Protein 8QWT (pdb70)

Solvent-accessible surface area: 13272 Å² total; per-residue (Å²): 83,103,5,140,60,50,85,103,8,100,58,186,46,0,21,59,0,12,62,10,12,94,31,0,26,111,84,1,3,56,48,25,89,26,19,33,11,1,16,13,0,9,86,0,0,47,11,1,0,0,2,29,9,116,123,58,140,66,16,32,1,0,9,0,3,0,5,105,54,27,86,60,4,44,107,28,149,16,6,30,15,0,74,91,14,0,66,82,3,51,78,8,36,125,108,18,82,22,38,12,0,5,0,0,0,0,0,0,0,0,0,0,4,20,0,45,7,8,10,109,2,83,1,22,32,30,3,91,78,9,164,48,44,6,60,70,148,6,15,27,41,38,79,37,78,7,86,43,7,27,63,26,9,58,26,0,21,2,86,28,54,43,0,0,2,14,29,0,21,36,0,2,15,28,8,44,68,33,4,110,80,39,79,3,6,0,15,1,43,41,29,31,30,0,2,1,9,0,0,0,0,4,2,0,11,16,182,51,64,27,32,94,33,79,47,112,4,11,34,76,0,11,4,54,20,1,1,6,16,41,14,2,62,35,0,1,50,33,112,116,0,3,73,58,2,8,46,8,3,46,62,34,120,71,0,23,56,31,0,29,68,2,4,26,78,2,5,23,13,44,28,88,66,147,95,16,38,84,0,31,58,7,1,35,136,14,52,125,62,87,43,96,8,93,5,11,18,69,24,40,88,97,45,16,80,76,38,10,110,69,127,15,39,172,20,122,74,51,108,37,121,59,48,104,16,71,91,13,101,70,82

Secondary structure (DSSP, 8-state):
-B-TTS-B-S-GGGGGHHHHHHHIIIIISTTT-SSHHHHHHHHHHHHHHTS--SSS-S--SSSSHHHHTHHHHTTSGGGTTHHHHHHHHHHHHTTT---HHHHHHHHHHHHHHTSTT------EE--PPPSSPPPTT-SPPTT--HHHHHHHHHHHT--HHHHHHHHGGGGG-EESSSSTTSTTEESSS-TTS-SSHHHHHHHBPP-B-SSSS--TTEE-BSSTT--EEHHHHHHHHSTTTHHHHHHHTT-HHHHHHHHHHHHHHHTTTTS-GGGSEE-GGGSPPPPP--S--BPPTT--GGGB---SSSPPPP-B---SSPPPPPPPP--

InterPro domains:
  IPR001621 Fungal ligninase [PR00462] (13-31)
  IPR001621 Fungal ligninase [PR00462] (33-53)
  IPR001621 Fungal ligninase [PR00462] (55-74)
  IPR001621 Fungal ligninase [PR00462] (75-97)
  IPR001621 Fungal ligninase [PR00462] (98-115)
  IPR001621 Fungal ligninase [PR00462] (116-129)
  IPR001621 Fungal ligninase [PR00462] (130-157)
  IPR001621 Fungal ligninase [PR00462] (158-180)
  IPR001621 Fungal ligninase [PR00462] (181-203)
  IPR001621 Fungal ligninase [PR00462] (204-224)
  IPR001621 Fungal ligninase [PR00462] (225-250)
  IPR001621 Fungal ligninase [PR00462] (259-284)
  IPR001621 Fungal ligninase [PR00462] (305-324)
  IPR001621 Fungal ligninase [cd00692] (1-323)
  IPR002016 Haem peroxidase [PF00141] (26-251)
  IPR002016 Haem peroxidase [PR00458] (38-52)
  IPR002016 Haem peroxidase [PR00458] (98-115)
  IPR002016 Haem peroxidase [PR00458] (117-129)
  IPR002016 Haem peroxidase [PR00458] (162-177)
  IPR002016 Haem peroxidase [PR00458] (187-202)

B-factor: mean 18.42, std 7.95, range [8.57, 56.19]

Organism: NCBI:txid68777

Radius of gyration: 19.22 Å; Cα contacts (8 Å, |Δi|>4): 706; chains: 1; bounding box: 46×47×54 Å

Sequence (331 aa):
VTCPDGHVTANRACCALFPVVQNLQENLFDGGECGEEAHSALRLSSFHDAIGFSLNSNKGGGADGSILLFNATELTFHANGGIDDITSRQFPVFETTGLTPGDFVHLAGAVGTANCPGAPRLQFMFGRPPPIAPAPDLTVPEPTDDVDAILARFADAGFDASEVVALLSSHTIAAADVVDVTIPGTPFDSTVGTFDTQVFLEVLLAGRSFPGNGSQPGEVLSPLAGEMRLQSDFVVSRDSSRTACLWQAMVNNQQLMVSSFAAAMAKLQVLGQNVNTMVDCSDVIPEPAPFAGPIKFPASFSMADVEQACASTFPQIQTVAGPAPTVAPVPGS

Structure (mmCIF, N/CA/C/O backbone):
data_8QWT
#
_entry.id   8QWT
#
_cell.length_a   47.790
_cell.length_b   56.640
_cell.length_c   109.510
_cell.angle_alpha   90.000
_cell.angle_beta   90.000
_cell.angle_gamma   90.000
#
_symmetry.space_group_name_H-M   'P 21 21 21'
#
loop_
_entity.id
_entity.type
_entity.pdbx_description
1 polymer Peroxidase
2 non-polymer 'PROTOPORPHYRIN IX CONTAINING FE'
3 non-polymer 'MANGANESE (II) ION'
4 non-polymer 'CALCIUM ION'
5 non-polymer 'MAGNESIUM ION'
6 non-polymer 'TETRAETHYLENE GLYCOL'
7 non-polymer GLYCEROL
8 water water
#
loop_
_atom_site.group_PDB
_atom_site.id
_atom_site.type_symbol
_atom_site.label_atom_id
_atom_site.label_alt_id
_atom_site.label_comp_id
_atom_site.label_asym_id
_atom_site.label_entity_id
_atom_site.label_seq_id
_atom_site.pdbx_PDB_ins_code
_atom_site.Cartn_x
_atom_site.Cartn_y
_atom_site.Cartn_z
_atom_site.occupancy
_atom_site.B_iso_or_equiv
_atom_site.auth_seq_id
_atom_site.auth_comp_id
_atom_site.auth_asym_id
_atom_site.auth_atom_id
_atom_site.pdbx_PDB_model_num
ATOM 1 N N . VAL A 1 1 ? 36.374 2.990 -40.804 1.000 32.549 1 VAL A N 1
ATOM 2 C CA . VAL A 1 1 ? 36.603 4.463 -40.714 1.000 33.166 1 VAL A CA 1
ATOM 3 C C . VAL A 1 1 ? 37.415 4.778 -39.467 1.000 33.490 1 VAL A C 1
ATOM 4 O O . VAL A 1 1 ? 37.057 4.353 -38.377 1.000 29.960 1 VAL A O 1
ATOM 8 N N . THR A 1 2 ? 38.490 5.554 -39.625 1.000 30.573 2 THR A N 1
ATOM 9 C CA . THR A 1 2 ? 39.192 6.143 -38.500 1.000 33.542 2 THR A CA 1
ATOM 10 C C . THR A 1 2 ? 38.733 7.596 -38.422 1.000 33.471 2 THR A C 1
ATOM 11 O O . THR A 1 2 ? 38.849 8.339 -39.399 1.000 35.836 2 THR A O 1
ATOM 15 N N . CYS A 1 3 ? 38.112 7.931 -37.295 1.000 31.671 3 CYS A N 1
ATOM 16 C CA . CYS A 1 3 ? 37.651 9.285 -37.035 1.000 30.274 3 CYS A CA 1
ATOM 17 C C . CYS A 1 3 ? 38.884 10.161 -36.901 1.000 36.844 3 CYS A C 1
ATOM 18 O O . CYS A 1 3 ? 39.954 9.677 -36.535 1.000 35.355 3 CYS A O 1
ATOM 21 N N . PRO A 1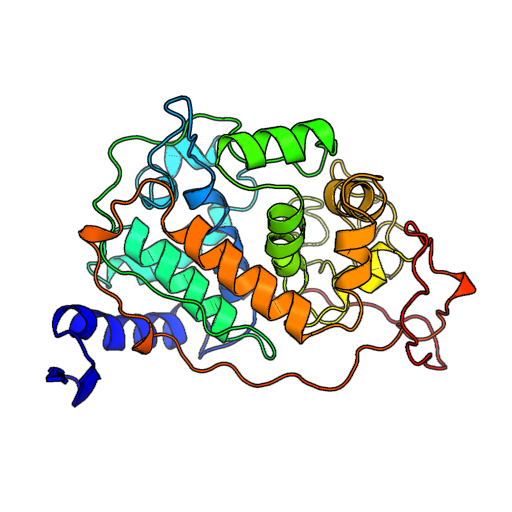 4 ? 38.791 11.480 -37.177 1.000 35.665 4 PRO A N 1
ATOM 22 C CA . PRO A 1 4 ? 39.966 12.334 -37.030 1.000 38.195 4 PRO A CA 1
ATOM 23 C C . PRO A 1 4 ? 40.456 12.298 -35.572 1.000 39.560 4 PRO A C 1
ATOM 24 O O . PRO A 1 4 ? 41.636 12.458 -35.283 1.000 50.404 4 PRO A O 1
ATOM 28 N N . ASP A 1 5 ? 39.517 12.013 -34.675 1.000 41.176 5 ASP A N 1
ATOM 29 C CA . ASP A 1 5 ? 39.669 11.702 -33.260 1.000 40.498 5 ASP A CA 1
ATOM 30 C C . ASP A 1 5 ? 40.538 10.469 -32.982 1.000 46.740 5 ASP A C 1
ATOM 31 O O . ASP A 1 5 ? 40.949 10.265 -31.842 1.000 51.105 5 ASP A O 1
ATOM 36 N N . GLY A 1 6 ? 40.750 9.596 -33.978 1.000 44.641 6 GLY A N 1
ATOM 37 C CA . GLY A 1 6 ? 41.510 8.366 -33.772 1.000 44.603 6 GLY A CA 1
ATOM 38 C C . GLY A 1 6 ? 40.619 7.132 -33.626 1.000 42.397 6 GLY A C 1
ATOM 39 O O . GLY A 1 6 ? 40.973 6.061 -34.128 1.000 39.924 6 GLY A O 1
ATOM 40 N N . HIS A 1 7 ? 39.470 7.284 -32.942 1.000 38.830 7 HIS A N 1
ATOM 41 C CA . HIS A 1 7 ? 38.485 6.220 -32.807 1.000 37.341 7 HIS A CA 1
ATOM 42 C C . HIS A 1 7 ? 38.151 5.595 -34.158 1.000 31.846 7 HIS A C 1
ATOM 43 O O . HIS A 1 7 ? 38.117 6.249 -35.188 1.000 33.488 7 HIS A O 1
ATOM 50 N N . VAL A 1 8 ? 37.908 4.290 -34.133 1.000 30.530 8 VAL A N 1
ATOM 51 C CA . VAL A 1 8 ? 37.460 3.570 -35.305 1.000 28.031 8 VAL A CA 1
ATOM 52 C C . VAL A 1 8 ? 35.972 3.273 -35.168 1.000 27.812 8 VAL A C 1
ATOM 53 O O . VAL A 1 8 ? 35.495 2.988 -34.076 1.000 27.384 8 VAL A O 1
ATOM 57 N N . THR A 1 9 ? 35.238 3.329 -36.272 1.000 23.606 9 THR A N 1
ATOM 58 C CA . THR A 1 9 ? 33.806 3.100 -36.220 1.000 25.580 9 THR A CA 1
ATOM 59 C C . THR A 1 9 ? 33.353 2.580 -37.574 1.000 27.823 9 THR A C 1
ATOM 60 O O . THR A 1 9 ? 34.085 2.696 -38.554 1.000 28.336 9 THR A O 1
ATOM 64 N N . ALA A 1 10 ? 32.133 2.041 -37.588 1.000 27.409 10 ALA A N 1
ATOM 65 C CA . ALA A 1 10 ? 31.525 1.447 -38.757 1.000 31.271 10 ALA A CA 1
ATOM 66 C C . ALA A 1 10 ? 31.019 2.541 -39.684 1.000 28.955 10 ALA A C 1
ATOM 67 O O . ALA A 1 10 ? 31.150 2.394 -40.885 1.000 32.990 10 ALA A O 1
ATOM 69 N N . ASN A 1 11 ? 30.484 3.636 -39.110 1.000 23.273 11 ASN A N 1
ATOM 70 C CA . ASN A 1 11 ? 29.853 4.699 -39.876 1.000 24.269 11 ASN A CA 1
ATOM 71 C C . ASN A 1 11 ? 30.456 6.054 -39.494 1.000 20.987 11 ASN A C 1
ATOM 72 O O . ASN A 1 11 ? 30.562 6.368 -38.314 1.000 20.603 11 ASN A O 1
ATOM 77 N N . ARG A 1 12 ? 30.930 6.808 -40.506 1.000 21.958 12 ARG A N 1
ATOM 78 C CA . ARG A 1 12 ? 31.542 8.130 -40.332 1.000 22.370 12 ARG A CA 1
ATOM 79 C C . ARG A 1 12 ? 30.629 9.059 -39.536 1.000 20.952 12 ARG A C 1
ATOM 80 O O . ARG A 1 12 ? 31.109 9.949 -38.843 1.000 18.412 12 ARG A O 1
ATOM 88 N N . ALA A 1 13 ? 29.321 8.857 -39.630 1.000 18.926 13 ALA A N 1
ATOM 89 C CA . ALA A 1 13 ? 28.385 9.746 -38.970 1.000 20.039 13 ALA A CA 1
ATOM 90 C C . ALA A 1 13 ? 28.510 9.644 -37.454 1.000 20.138 13 ALA A C 1
ATOM 91 O O . ALA A 1 13 ? 28.092 10.543 -36.734 1.000 19.438 13 ALA A O 1
ATOM 93 N N . CYS A 1 14 ? 29.131 8.574 -36.956 1.000 17.060 14 CYS A N 1
ATOM 94 C CA . CYS A 1 14 ? 29.274 8.400 -35.521 1.000 16.821 14 CYS A CA 1
ATOM 95 C C . CYS A 1 14 ? 30.477 9.179 -34.979 1.000 16.549 14 CYS A C 1
ATOM 96 O O . CYS A 1 14 ? 30.649 9.301 -33.768 1.000 17.032 14 CYS A O 1
ATOM 99 N N . CYS A 1 15 ? 31.339 9.710 -35.856 1.000 16.980 15 CYS A N 1
ATOM 100 C CA . CYS A 1 15 ? 32.578 10.345 -35.425 1.000 16.622 15 CYS A CA 1
ATOM 101 C C . CYS A 1 15 ? 32.340 11.506 -34.453 1.000 15.402 15 CYS A C 1
ATOM 102 O O . CYS A 1 15 ? 33.140 11.718 -33.565 1.000 17.941 15 CYS A O 1
ATOM 105 N N . ALA A 1 16 ? 31.287 12.285 -34.638 1.000 14.761 16 ALA A N 1
ATOM 106 C CA . ALA A 1 16 ? 30.992 13.418 -33.770 1.000 15.221 16 ALA A CA 1
ATOM 107 C C . ALA A 1 16 ? 30.756 12.968 -32.340 1.000 14.370 16 ALA A C 1
ATOM 108 O O . ALA A 1 16 ? 30.935 13.751 -31.426 1.000 15.963 16 ALA A O 1
ATOM 110 N N . LEU A 1 17 ? 30.366 11.713 -32.156 1.000 13.579 17 LEU A N 1
ATOM 111 C CA . LEU A 1 17 ? 29.842 11.318 -30.859 1.000 13.699 17 LEU A CA 1
ATOM 112 C C . LEU A 1 17 ? 30.958 10.937 -29.902 1.000 13.889 17 LEU A C 1
ATOM 113 O O . LEU A 1 17 ? 30.728 11.010 -28.699 1.000 14.386 17 LEU A O 1
ATOM 118 N N . PHE A 1 18 ? 32.119 10.488 -30.388 1.000 14.569 18 PHE A N 1
ATOM 119 C CA . PHE A 1 18 ? 33.182 10.097 -29.467 1.000 15.586 18 PHE A CA 1
ATOM 120 C C . PHE A 1 18 ? 33.580 11.266 -28.555 1.000 16.788 18 PHE A C 1
ATOM 121 O O . PHE A 1 18 ? 33.570 11.119 -27.321 1.000 15.809 18 PHE A O 1
ATOM 129 N N . PRO A 1 19 ? 33.847 12.489 -29.068 1.000 15.993 19 PRO A N 1
ATOM 130 C CA . PRO A 1 19 ? 34.096 13.633 -28.191 1.000 15.231 19 PRO A CA 1
ATOM 131 C C . PRO A 1 19 ? 32.923 14.000 -27.293 1.000 14.600 19 PRO A C 1
ATOM 132 O O . PRO A 1 19 ? 33.146 14.444 -26.166 1.000 15.930 19 PRO A O 1
ATOM 136 N N . VAL A 1 20 ? 31.692 13.848 -27.786 1.000 13.863 20 VAL A N 1
ATOM 137 C CA . VAL A 1 20 ? 30.530 14.163 -26.964 1.000 13.245 20 VAL A CA 1
ATOM 138 C C . VAL A 1 20 ? 30.497 13.207 -25.792 1.000 13.035 20 VAL A C 1
ATOM 139 O O . VAL A 1 20 ? 30.178 13.608 -24.681 1.000 13.960 20 VAL A O 1
ATOM 143 N N . VAL A 1 21 ? 30.718 11.910 -26.046 1.000 13.165 21 VAL A N 1
ATOM 144 C CA . VAL A 1 21 ? 30.669 10.961 -24.940 1.000 13.467 21 VAL A CA 1
ATOM 145 C C . VAL A 1 21 ? 31.739 11.311 -23.904 1.000 13.476 21 VAL A C 1
ATOM 146 O O . VAL A 1 21 ? 31.491 11.231 -22.704 1.000 12.506 21 VAL A O 1
ATOM 150 N N . GLN A 1 22 ? 32.924 11.723 -24.342 1.000 14.599 22 GLN A N 1
ATOM 151 C CA . GLN A 1 22 ? 33.956 12.158 -23.398 1.000 16.680 22 GLN A CA 1
ATOM 152 C C . GLN A 1 22 ? 33.515 13.368 -22.568 1.000 15.040 22 GLN A C 1
ATOM 153 O O . GLN A 1 22 ? 33.776 13.422 -21.345 1.000 15.843 22 GLN A O 1
ATOM 159 N N . ASN A 1 23 ? 32.883 14.325 -23.237 1.000 12.842 23 ASN A N 1
ATOM 160 C CA . ASN A 1 23 ? 32.294 15.499 -22.601 1.000 14.039 23 ASN A CA 1
ATOM 161 C C . ASN A 1 23 ? 31.286 15.054 -21.540 1.000 14.517 23 ASN A C 1
ATOM 162 O O . ASN A 1 23 ? 31.345 15.444 -20.376 1.000 15.421 23 ASN A O 1
ATOM 167 N N . LEU A 1 24 ? 30.343 14.191 -21.926 1.000 13.370 24 LEU A N 1
ATOM 168 C CA . LEU A 1 24 ? 29.390 13.670 -20.954 1.000 13.317 24 LEU A CA 1
ATOM 169 C C . LEU A 1 24 ? 30.096 13.060 -19.741 1.000 14.018 24 LEU A C 1
ATOM 170 O O . LEU A 1 24 ? 29.694 13.250 -18.588 1.000 13.315 24 LEU A O 1
ATOM 175 N N . GLN A 1 25 ? 31.058 12.167 -20.000 1.000 13.393 25 GLN A N 1
ATOM 176 C CA . GLN A 1 25 ? 31.672 11.423 -18.909 1.000 15.599 25 GLN A CA 1
ATOM 177 C C . GLN A 1 25 ? 32.377 12.350 -17.934 1.000 16.880 25 GLN A C 1
ATOM 178 O O . GLN A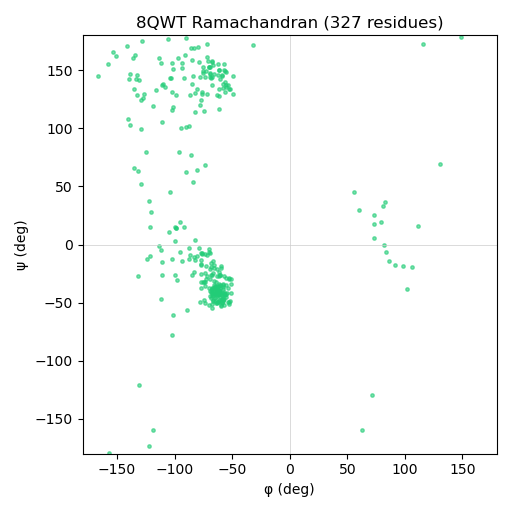 1 25 ? 32.285 12.138 -16.729 1.000 18.167 25 GLN A O 1
ATOM 184 N N . GLU A 1 26 ? 33.043 13.371 -18.470 1.000 17.586 26 GLU A N 1
ATOM 185 C CA . GLU A 1 26 ? 33.788 14.312 -17.646 1.000 19.981 26 GLU A CA 1
ATOM 186 C C . GLU A 1 26 ? 32.873 15.327 -16.972 1.000 18.265 26 GL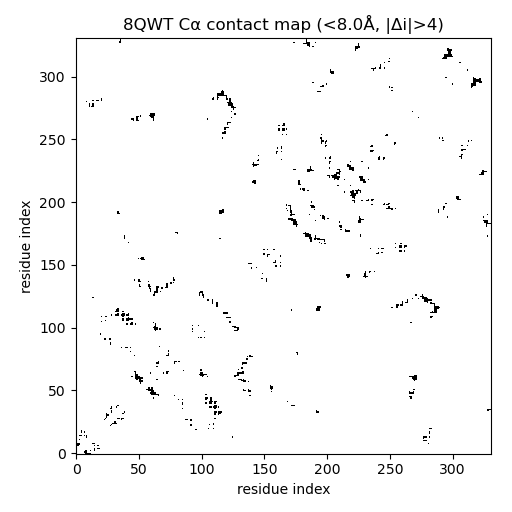U A C 1
ATOM 187 O O . GLU A 1 26 ? 32.983 15.532 -15.767 1.000 18.695 26 GLU A O 1
ATOM 193 N N . ASN A 1 27 ? 31.981 15.950 -17.744 1.000 16.405 27 ASN A N 1
ATOM 194 C CA . ASN A 1 27 ? 31.271 17.161 -17.328 1.000 15.670 27 ASN A CA 1
ATOM 195 C C . ASN A 1 27 ? 29.819 16.951 -16.878 1.000 15.972 27 ASN A C 1
ATOM 196 O O . ASN A 1 27 ? 29.213 17.867 -16.300 1.000 16.833 27 ASN A O 1
ATOM 201 N N . LEU A 1 28 ? 29.254 15.766 -17.142 1.000 13.831 28 LEU A N 1
ATOM 202 C CA . LEU A 1 28 ? 27.934 15.403 -16.647 1.000 13.640 28 LEU A CA 1
ATOM 203 C C . LEU A 1 28 ? 28.043 14.289 -15.608 1.000 13.748 28 LEU A C 1
ATOM 204 O O . LEU A 1 28 ? 27.363 14.362 -14.598 1.000 13.558 28 LEU A O 1
ATOM 209 N N . PHE A 1 29 ? 28.821 13.222 -15.862 1.000 13.253 29 PHE A N 1
ATOM 210 C CA . PHE A 1 29 ? 28.853 12.036 -15.011 1.000 12.794 29 PHE A CA 1
ATOM 211 C C . PHE A 1 29 ? 30.036 11.972 -14.046 1.000 15.519 29 PHE A C 1
ATOM 212 O O . PHE A 1 29 ? 30.346 10.887 -13.535 1.000 16.222 29 PHE A O 1
ATOM 220 N N . ASP A 1 30 ? 30.724 13.104 -13.842 1.000 15.616 30 ASP A N 1
ATOM 221 C CA . ASP A 1 30 ? 31.756 13.212 -12.812 1.000 18.272 30 ASP A CA 1
ATOM 222 C C . ASP A 1 30 ? 32.831 12.148 -12.972 1.000 19.689 30 ASP A C 1
ATOM 223 O O . ASP A 1 30 ? 33.262 11.534 -11.984 1.000 21.875 30 ASP A O 1
ATOM 228 N N . GLY A 1 31 ? 33.288 11.969 -14.215 1.000 17.288 31 GLY A N 1
ATOM 229 C CA . GLY A 1 31 ? 34.301 10.976 -14.531 1.000 19.514 31 GLY A CA 1
ATOM 230 C C . GLY A 1 31 ? 33.757 9.558 -14.679 1.000 20.887 31 GLY A C 1
ATOM 231 O O . GLY A 1 31 ? 34.416 8.592 -14.285 1.000 26.126 31 GLY A O 1
ATOM 232 N N . GLY A 1 32 ? 32.529 9.413 -15.174 1.000 16.220 32 GLY A N 1
ATOM 233 C CA . GLY A 1 32 ? 32.011 8.092 -15.486 1.000 16.898 32 GLY A CA 1
ATOM 234 C C . GLY A 1 32 ? 31.444 7.358 -14.276 1.000 17.012 32 GLY A C 1
ATOM 235 O O . GLY A 1 32 ? 31.502 6.129 -14.219 1.000 18.780 32 GLY A O 1
ATOM 236 N N . GLU A 1 33 ? 30.795 8.080 -13.363 1.000 17.771 33 GLU A N 1
ATOM 237 C CA . GLU A 1 33 ? 30.190 7.497 -12.174 1.000 18.515 33 GLU A CA 1
ATOM 238 C C . GLU A 1 33 ? 28.707 7.127 -12.334 1.000 17.687 33 GLU A C 1
ATOM 239 O O . GLU A 1 33 ? 27.986 7.725 -13.141 1.000 16.581 33 GLU A O 1
ATOM 245 N N . CYS A 1 34 ? 28.300 6.112 -11.554 1.000 16.763 34 CYS A N 1
ATOM 246 C CA . CYS A 1 34 ? 26.934 5.647 -11.384 1.000 17.433 34 CYS A CA 1
ATOM 247 C C . CYS A 1 34 ? 26.306 6.414 -10.223 1.000 16.740 34 CYS A C 1
ATOM 248 O O . CYS A 1 34 ? 25.956 5.838 -9.191 1.000 16.810 34 CYS A O 1
ATOM 251 N N . GLY A 1 35 ? 26.204 7.743 -10.410 1.000 15.552 35 GLY A N 1
ATOM 252 C CA . GLY A 1 35 ? 25.679 8.634 -9.400 1.000 15.101 35 GLY A CA 1
ATOM 253 C C . GLY A 1 35 ? 24.425 9.367 -9.851 1.000 13.792 35 GLY A C 1
ATOM 254 O O . GLY A 1 35 ? 23.734 8.950 -10.790 1.000 12.880 35 GLY A O 1
ATOM 255 N N . GLU A 1 36 ? 24.153 10.486 -9.156 1.000 13.026 36 GLU A N 1
ATOM 256 C CA . GLU A 1 36 ? 22.913 11.207 -9.366 1.000 12.373 36 GLU A CA 1
ATOM 257 C C . GLU A 1 36 ? 22.685 11.516 -10.850 1.000 12.297 36 GLU A C 1
ATOM 258 O O . GLU A 1 36 ? 21.579 11.334 -11.368 1.000 12.845 36 GLU A O 1
ATOM 264 N N . GLU A 1 37 ? 23.700 12.053 -11.543 1.000 12.340 37 GLU A N 1
ATOM 265 C CA . GLU A 1 37 ? 23.476 12.468 -12.923 1.000 12.402 37 GLU A CA 1
ATOM 266 C C . GLU A 1 37 ? 23.213 11.281 -13.858 1.000 11.188 37 GLU A C 1
ATOM 267 O O . GLU A 1 37 ? 22.371 11.382 -14.754 1.000 11.478 37 GLU A O 1
ATOM 273 N N . ALA A 1 38 ? 23.889 10.156 -13.648 1.000 11.961 38 ALA A N 1
ATOM 274 C CA . ALA A 1 38 ? 23.676 8.986 -14.472 1.000 10.751 38 ALA A CA 1
ATOM 275 C C . ALA A 1 38 ? 22.259 8.465 -14.274 1.000 10.941 38 ALA A C 1
ATOM 276 O O . ALA A 1 38 ? 21.584 8.145 -15.220 1.000 11.328 38 ALA A O 1
ATOM 278 N N . HIS A 1 39 ? 21.817 8.363 -13.015 1.000 10.248 39 HIS A N 1
ATOM 279 C CA . HIS A 1 39 ? 20.479 7.867 -12.756 1.000 10.875 39 HIS A CA 1
ATOM 280 C C . HIS A 1 39 ? 19.453 8.803 -13.379 1.000 10.189 39 HIS A C 1
ATOM 281 O O . HIS A 1 39 ? 18.479 8.373 -13.984 1.000 11.611 39 HIS A O 1
ATOM 288 N N . SER A 1 40 ? 19.706 10.116 -13.219 1.000 9.414 40 SER A N 1
ATOM 289 C CA . SER A 1 40 ? 18.825 11.139 -13.735 1.000 9.297 40 SER A CA 1
ATOM 290 C C . SER A 1 40 ? 18.723 11.053 -15.250 1.000 9.480 40 SER A C 1
ATOM 291 O O . SER A 1 40 ? 17.685 11.328 -15.807 1.000 9.896 40 SER A O 1
ATOM 294 N N . ALA A 1 41 ? 19.840 10.790 -15.919 1.000 9.677 41 ALA A N 1
ATOM 295 C CA . ALA A 1 41 ? 19.801 10.766 -17.369 1.000 9.622 41 ALA A CA 1
ATOM 296 C C . ALA A 1 41 ? 18.882 9.657 -17.865 1.000 9.867 41 ALA A C 1
ATOM 297 O O . ALA A 1 41 ? 18.205 9.801 -18.888 1.000 9.253 41 ALA A O 1
ATOM 299 N N . LEU A 1 42 ? 18.864 8.508 -17.187 1.000 10.323 42 LEU A N 1
ATOM 300 C CA . LEU A 1 42 ? 17.991 7.406 -17.575 1.000 9.875 42 LEU A CA 1
ATOM 301 C C . LEU A 1 42 ? 16.528 7.794 -17.363 1.000 9.851 42 LEU A C 1
ATOM 302 O O . LEU A 1 42 ? 15.675 7.546 -18.216 1.000 10.218 42 LEU A O 1
ATOM 307 N N . ARG A 1 43 ? 16.224 8.436 -16.235 1.000 10.009 43 ARG A N 1
ATOM 308 C CA . ARG A 1 43 ? 14.878 8.867 -15.956 1.000 10.169 43 ARG A CA 1
ATOM 309 C C . ARG A 1 43 ? 14.416 9.858 -17.027 1.000 10.551 43 ARG A C 1
ATOM 310 O O . ARG A 1 43 ? 13.304 9.737 -17.557 1.000 10.957 43 ARG A O 1
ATOM 318 N N . LEU A 1 44 ? 15.293 10.801 -17.406 1.000 11.190 44 LEU A N 1
ATOM 319 C CA . LEU A 1 44 ? 14.922 11.788 -18.408 1.000 11.029 44 LEU A CA 1
ATOM 320 C C . LEU A 1 44 ? 14.631 11.116 -19.743 1.000 10.756 44 LEU A C 1
ATOM 321 O O . LEU A 1 44 ? 13.732 11.523 -20.477 1.000 11.620 44 LEU A O 1
ATOM 326 N N . SER A 1 45 ? 15.409 10.083 -20.112 1.000 11.207 45 SER A N 1
ATOM 327 C CA A SER A 1 45 ? 15.206 9.372 -21.369 0.500 11.874 45 SER A CA 1
ATOM 328 C CA B SER A 1 45 ? 15.196 9.403 -21.382 0.500 11.878 45 SER A CA 1
ATOM 329 C C . SER A 1 45 ? 13.791 8.796 -21.423 1.000 10.798 45 SER A C 1
ATOM 330 O O . SER A 1 45 ? 13.083 8.897 -22.438 1.000 10.191 45 SER A O 1
ATOM 335 N N . PHE A 1 46 ? 13.353 8.179 -20.314 1.000 10.299 46 PHE A N 1
ATOM 336 C CA . PHE A 1 46 ? 12.011 7.636 -20.254 1.000 10.619 46 PHE A CA 1
ATOM 337 C C . PHE A 1 46 ? 10.945 8.750 -20.369 1.000 11.124 46 PHE A C 1
ATOM 338 O O . PHE A 1 46 ? 10.006 8.646 -21.149 1.000 10.515 46 PHE A O 1
ATOM 346 N N . HIS A 1 47 ? 11.077 9.802 -19.554 1.000 10.398 47 HIS A N 1
ATOM 347 C CA . HIS A 1 47 ? 10.103 10.891 -19.617 1.000 11.022 47 HIS A CA 1
ATOM 348 C C . HIS A 1 47 ? 10.008 11.463 -21.016 1.000 12.269 47 HIS A C 1
ATOM 349 O O . HIS A 1 47 ? 8.908 11.791 -21.465 1.000 13.445 47 HIS A O 1
ATOM 356 N N . ASP A 1 48 ? 11.142 11.678 -21.679 1.000 11.190 48 ASP A N 1
ATOM 357 C CA . ASP A 1 48 ? 11.096 12.229 -23.034 1.000 11.314 48 ASP A CA 1
ATOM 358 C C . ASP A 1 48 ? 10.348 11.281 -23.971 1.000 11.925 48 ASP A C 1
ATOM 359 O O . ASP A 1 48 ? 9.442 11.679 -24.719 1.000 11.335 48 ASP A O 1
ATOM 364 N N . ALA A 1 49 ? 10.700 9.995 -23.939 1.000 11.749 49 ALA A N 1
ATOM 365 C CA . ALA A 1 49 ? 10.270 9.048 -24.961 1.000 11.469 49 ALA A CA 1
ATOM 366 C C . ALA A 1 49 ? 8.799 8.681 -24.839 1.000 12.597 49 ALA A C 1
ATOM 367 O O . ALA A 1 49 ? 8.143 8.503 -25.852 1.000 14.747 49 ALA A O 1
ATOM 369 N N . ILE A 1 50 ? 8.258 8.652 -23.612 1.000 11.740 50 ILE A N 1
ATOM 370 C CA . ILE A 1 50 ? 6.933 8.117 -23.365 1.000 13.343 50 ILE A CA 1
ATOM 371 C C . ILE A 1 50 ? 5.858 9.120 -23.799 1.000 13.008 50 ILE A C 1
ATOM 372 O O . ILE A 1 50 ? 4.691 8.762 -23.798 1.000 14.089 50 ILE A O 1
ATOM 377 N N . GLY A 1 51 ? 6.295 10.333 -24.176 1.000 14.115 51 GLY A N 1
ATOM 378 C CA . GLY A 1 51 ? 5.443 11.326 -24.819 1.000 13.650 51 GLY A CA 1
ATOM 379 C C . GLY A 1 51 ? 5.142 10.949 -26.269 1.000 13.544 51 GLY A C 1
ATOM 380 O O . GLY A 1 51 ? 5.685 11.547 -27.193 1.000 15.989 51 GLY A O 1
ATOM 381 N N . PHE A 1 52 ? 4.360 9.874 -26.424 1.000 15.626 52 PHE A N 1
ATOM 382 C CA . PHE A 1 52 ? 4.181 9.206 -27.691 1.000 16.167 52 PHE A CA 1
ATOM 383 C C . PHE A 1 52 ? 2.986 8.261 -27.578 1.000 17.036 52 PHE A C 1
ATOM 384 O O . PHE A 1 52 ? 2.779 7.647 -26.539 1.000 17.488 52 PHE A O 1
ATOM 392 N N . SER A 1 53 ? 2.242 8.131 -28.686 1.000 18.527 53 SER A N 1
ATOM 393 C CA . SER A 1 53 ? 1.209 7.116 -28.790 1.000 19.663 53 SER A CA 1
ATOM 394 C C . SER A 1 53 ? 1.233 6.488 -30.181 1.000 20.104 53 SER A C 1
ATOM 395 O O . SER A 1 53 ? 1.558 7.136 -31.181 1.000 21.857 53 SER A O 1
ATOM 398 N N . LEU A 1 54 ? 0.896 5.193 -30.228 1.000 22.012 54 LEU A N 1
ATOM 399 C CA . LEU A 1 54 ? 0.772 4.492 -31.490 1.000 24.884 54 LEU A CA 1
ATOM 400 C C . LEU A 1 54 ? -0.507 4.923 -32.195 1.000 27.617 54 LEU A C 1
ATOM 401 O O . LEU A 1 54 ? -0.600 4.796 -33.412 1.000 28.287 54 LEU A O 1
ATOM 406 N N . ASN A 1 55 ? -1.475 5.394 -31.421 1.000 26.688 55 ASN A N 1
ATOM 407 C CA . ASN A 1 55 ? -2.840 5.561 -31.891 1.000 33.418 55 ASN A CA 1
ATOM 408 C C . ASN A 1 55 ? -3.074 7.032 -32.221 1.000 36.100 55 ASN A C 1
ATOM 409 O O . ASN A 1 55 ? -3.356 7.374 -33.375 1.000 42.416 55 ASN A O 1
ATOM 414 N N . SER A 1 56 ? -2.924 7.878 -31.197 1.000 31.461 56 SER A N 1
ATOM 415 C CA . SER A 1 56 ? -3.176 9.306 -31.285 1.000 31.805 56 SER A CA 1
ATOM 416 C C . SER A 1 56 ? -1.855 10.074 -31.304 1.000 31.089 56 SER A C 1
ATOM 417 O O . SER A 1 56 ? -0.785 9.498 -31.163 1.000 28.687 56 SER A O 1
ATOM 420 N N . ASN A 1 57 ? -1.952 11.397 -31.455 1.000 30.976 57 ASN A N 1
ATOM 421 C CA . ASN A 1 57 ? -0.789 12.266 -31.392 1.000 30.218 57 ASN A CA 1
ATOM 422 C C . ASN A 1 57 ? -0.606 12.699 -29.943 1.000 27.433 57 ASN A C 1
ATOM 423 O O . ASN A 1 57 ? -1.316 13.560 -29.435 1.000 25.739 57 ASN A O 1
ATOM 428 N N . LYS A 1 58 ? 0.341 12.055 -29.256 1.000 24.296 58 LYS A N 1
ATOM 429 C CA . LYS A 1 58 ? 0.668 12.432 -27.898 1.000 22.977 58 LYS A CA 1
ATOM 430 C C . LYS A 1 58 ? 2.140 12.820 -27.845 1.000 19.663 58 LYS A C 1
ATOM 431 O O . LYS A 1 58 ? 2.768 12.699 -26.790 1.000 20.146 58 LYS A O 1
ATOM 437 N N . GLY A 1 59 ? 2.667 13.314 -28.977 1.000 18.497 59 GLY A N 1
ATOM 438 C CA . GLY A 1 59 ? 4.027 13.773 -29.058 1.000 18.010 59 GLY A CA 1
ATOM 439 C C . GLY A 1 59 ? 4.873 12.941 -30.012 1.000 15.971 59 GLY A C 1
ATOM 440 O O . GLY A 1 59 ? 4.452 11.933 -30.570 1.000 18.177 59 GLY A O 1
ATOM 441 N N . GLY A 1 60 ? 6.083 13.420 -30.238 1.000 15.383 60 GLY A N 1
ATOM 442 C CA . GLY A 1 60 ? 7.002 12.813 -31.168 1.000 14.941 60 GLY A CA 1
ATOM 443 C C . GLY A 1 60 ? 7.932 11.784 -30.528 1.000 14.512 60 GLY A C 1
ATOM 444 O O . GLY A 1 60 ? 8.953 11.479 -31.115 1.000 15.564 60 GLY A O 1
ATOM 445 N N . GLY A 1 61 ? 7.624 11.326 -29.315 1.000 14.333 61 GLY A N 1
ATOM 446 C CA . GLY A 1 61 ? 8.407 10.274 -28.664 1.000 13.926 61 GLY A CA 1
ATOM 447 C C . GLY A 1 61 ? 9.784 10.768 -28.221 1.000 14.027 61 GLY A C 1
ATOM 448 O O . GLY A 1 61 ? 9.895 11.790 -27.560 1.000 13.867 61 GLY A O 1
ATOM 449 N N . ALA A 1 62 ? 10.831 10.030 -28.596 1.000 12.909 62 ALA A N 1
ATOM 450 C CA . ALA A 1 62 ? 12.214 10.265 -28.215 1.000 12.831 62 ALA A CA 1
ATOM 451 C C . ALA A 1 62 ? 12.819 11.360 -29.091 1.000 13.324 62 ALA A C 1
ATOM 452 O O . ALA A 1 62 ? 13.760 11.129 -29.852 1.000 15.056 62 ALA A O 1
ATOM 454 N N . ASP A 1 63 ? 12.248 12.559 -28.953 1.000 13.814 63 ASP A N 1
ATOM 455 C CA . ASP A 1 63 ? 12.498 13.697 -29.808 1.000 14.095 63 ASP A CA 1
ATOM 456 C C . ASP A 1 63 ? 13.244 14.824 -29.096 1.000 13.360 63 ASP A C 1
ATOM 457 O O . ASP A 1 63 ? 13.582 15.829 -29.714 1.000 13.068 63 ASP A O 1
ATOM 462 N N . GLY A 1 64 ? 13.488 14.681 -27.791 1.000 12.528 64 GLY A N 1
ATOM 463 C CA . GLY A 1 64 ? 14.118 15.724 -27.004 1.000 12.640 64 GLY A CA 1
ATOM 464 C C . GLY A 1 64 ? 13.189 16.915 -26.722 1.000 13.701 64 GLY A C 1
ATOM 465 O O . GLY A 1 64 ? 13.672 17.962 -26.296 1.000 14.013 64 GLY A O 1
ATOM 466 N N . SER A 1 65 ? 11.880 16.723 -26.892 1.000 13.137 65 SER A N 1
ATOM 467 C CA . SER A 1 65 ? 10.864 17.721 -26.559 1.000 13.813 65 SER A CA 1
ATOM 468 C C . SER A 1 65 ? 11.005 18.204 -25.125 1.000 15.311 65 SER A C 1
ATOM 469 O O . SER A 1 65 ? 10.842 19.398 -24.836 1.000 15.910 65 SER A O 1
ATOM 472 N N . ILE A 1 66 ? 11.356 17.309 -24.214 1.000 13.712 66 ILE A N 1
ATOM 473 C CA . ILE A 1 66 ? 11.451 17.662 -22.800 1.000 13.994 66 ILE A CA 1
ATOM 474 C C . ILE A 1 66 ? 12.578 18.677 -22.546 1.000 14.047 66 ILE A C 1
ATOM 475 O O . ILE A 1 66 ? 12.582 19.317 -21.504 1.000 15.310 66 ILE A O 1
ATOM 480 N N . LEU A 1 67 ? 13.570 18.809 -23.460 1.000 13.202 67 LEU A N 1
ATOM 481 C CA . LEU A 1 67 ? 14.557 19.889 -23.431 1.000 15.262 67 LEU A CA 1
ATOM 482 C C . LEU A 1 67 ? 14.124 21.126 -24.204 1.000 17.315 67 LEU A C 1
ATOM 483 O O . LEU A 1 67 ? 14.150 22.242 -23.643 1.000 19.731 67 LEU A O 1
ATOM 488 N N . LEU A 1 68 ? 13.807 20.973 -25.488 1.000 16.471 68 LEU A N 1
ATOM 489 C CA . LEU A 1 68 ? 13.476 22.155 -26.277 1.000 18.514 68 LEU A CA 1
ATOM 490 C C . LEU A 1 68 ? 12.224 22.853 -25.723 1.000 19.863 68 LEU A C 1
ATOM 491 O O . LEU A 1 68 ? 12.167 24.092 -25.678 1.000 19.450 68 LEU A O 1
ATOM 496 N N . PHE A 1 69 ? 11.214 22.075 -25.324 1.000 17.132 69 PHE A N 1
ATOM 497 C CA . PHE A 1 69 ? 9.996 22.604 -24.732 1.000 16.722 69 PHE A CA 1
ATOM 498 C C . PHE A 1 69 ? 9.992 22.373 -23.224 1.000 14.523 69 PHE A C 1
ATOM 499 O O . PHE A 1 69 ? 8.953 22.087 -22.641 1.000 16.212 69 PHE A O 1
ATOM 507 N N . ASN A 1 70 ? 11.127 22.660 -22.605 1.000 16.240 70 ASN A N 1
ATOM 508 C CA . ASN A 1 70 ? 11.317 22.452 -21.180 1.000 16.942 70 ASN A CA 1
ATOM 509 C C . ASN A 1 70 ? 10.279 23.231 -20.377 1.000 17.038 70 ASN A C 1
ATOM 510 O O . ASN A 1 70 ? 9.698 22.727 -19.422 1.000 16.771 70 ASN A O 1
ATOM 515 N N . ALA A 1 71 ? 10.107 24.509 -20.717 1.000 18.411 71 ALA A N 1
ATOM 516 C CA . ALA A 1 71 ? 9.212 25.332 -19.924 1.000 20.389 71 ALA A CA 1
ATOM 517 C C . ALA A 1 71 ? 7.812 24.725 -19.888 1.000 21.499 71 ALA A C 1
ATOM 518 O O . ALA A 1 71 ? 7.203 24.726 -18.819 1.000 25.913 71 ALA A O 1
ATOM 520 N N . THR A 1 72 ? 7.285 24.228 -21.023 1.000 17.969 72 THR A N 1
ATOM 521 C CA . THR A 1 72 ? 5.951 23.626 -21.070 1.000 19.523 72 THR A CA 1
ATOM 522 C C . THR A 1 72 ? 5.923 22.283 -20.329 1.000 17.142 72 THR A C 1
ATOM 523 O O . THR A 1 72 ? 5.058 22.024 -19.498 1.000 15.893 72 THR A O 1
ATOM 527 N N . GLU A 1 73 ? 6.850 21.396 -20.679 1.000 16.430 73 GLU A N 1
ATOM 528 C CA . GLU A 1 73 ? 6.771 20.047 -20.135 1.000 15.101 73 GLU A CA 1
ATOM 529 C C . GLU A 1 73 ? 7.048 20.031 -18.627 1.000 15.242 73 GLU A C 1
ATOM 530 O O . GLU A 1 73 ? 6.520 19.162 -17.924 1.000 14.728 73 GLU A O 1
ATOM 536 N N . LEU A 1 74 ? 7.809 21.004 -18.108 1.000 14.771 74 LEU A N 1
ATOM 537 C CA . LEU A 1 74 ? 8.100 21.028 -16.688 1.000 16.611 74 LEU A CA 1
ATOM 538 C C . LEU A 1 74 ? 6.893 21.514 -15.880 1.000 16.927 74 LEU A C 1
ATOM 539 O O . LEU A 1 74 ? 6.953 21.479 -14.658 1.000 19.976 74 LEU A O 1
ATOM 544 N N . THR A 1 75 ? 5.842 21.996 -16.542 1.000 16.774 75 THR A N 1
ATOM 545 C CA . THR A 1 75 ? 4.594 22.328 -15.843 1.000 17.982 75 THR A CA 1
ATOM 546 C C . THR A 1 75 ? 3.771 21.090 -15.492 1.000 19.206 75 THR A C 1
ATOM 547 O O . THR A 1 75 ? 2.897 21.196 -14.639 1.000 22.544 75 THR A O 1
ATOM 551 N N . PHE A 1 76 ? 4.079 19.913 -16.046 1.000 17.053 76 PHE A N 1
ATOM 552 C CA . PHE A 1 76 ? 3.262 18.728 -15.817 1.000 17.311 76 PHE A CA 1
ATOM 553 C C . PHE A 1 76 ? 3.659 18.026 -14.524 1.000 17.166 76 PHE A C 1
ATOM 554 O O . PHE A 1 76 ? 4.833 17.892 -14.186 1.000 15.839 76 PHE A O 1
ATOM 562 N N . HIS A 1 77 ? 2.661 17.574 -13.758 1.000 16.290 77 HIS A N 1
ATOM 563 C CA . HIS A 1 77 ? 2.935 17.062 -12.423 1.000 16.348 77 HIS A CA 1
ATOM 564 C C . HIS A 1 77 ? 3.870 15.853 -12.436 1.000 15.175 77 HIS A C 1
ATOM 565 O O . HIS A 1 77 ? 4.703 15.732 -11.530 1.000 15.904 77 HIS A O 1
ATOM 572 N N . ALA A 1 78 ? 3.735 14.982 -13.430 1.000 15.301 78 ALA A N 1
ATOM 573 C CA . ALA A 1 78 ? 4.532 13.765 -13.463 1.000 14.813 78 ALA A CA 1
ATOM 574 C C . ALA A 1 78 ? 5.983 14.055 -13.845 1.000 18.380 78 ALA A C 1
ATOM 575 O O . ALA A 1 78 ? 6.825 13.159 -13.757 1.000 20.062 78 ALA A O 1
ATOM 577 N N . ASN A 1 79 ? 6.280 15.296 -14.245 1.000 14.640 79 ASN A N 1
ATOM 578 C CA . ASN A 1 79 ? 7.647 15.701 -14.487 1.000 15.666 79 ASN A CA 1
ATOM 579 C C . ASN A 1 79 ? 8.237 16.374 -13.255 1.000 15.360 79 ASN A C 1
ATOM 580 O O . ASN A 1 79 ? 9.282 17.034 -13.368 1.000 15.993 79 ASN A O 1
ATOM 585 N N . GLY A 1 80 ? 7.653 16.165 -12.066 1.000 15.717 80 GLY A N 1
ATOM 586 C CA . GLY A 1 80 ? 8.304 16.632 -10.856 1.000 16.959 80 GLY A CA 1
ATOM 587 C C . GLY A 1 80 ? 9.718 16.072 -10.756 1.000 15.591 80 GLY A C 1
ATOM 588 O O . GLY A 1 80 ? 9.961 14.909 -11.083 1.000 16.373 80 GLY A O 1
ATOM 589 N N . GLY A 1 81 ? 10.665 16.914 -10.353 1.000 15.864 81 GLY A N 1
ATOM 590 C CA . GLY A 1 81 ? 12.050 16.505 -10.209 1.000 17.916 81 GLY A CA 1
ATOM 591 C C . GLY A 1 81 ? 12.844 16.618 -11.511 1.000 16.807 81 GLY A C 1
ATOM 592 O O . GLY A 1 81 ? 14.091 16.675 -11.479 1.000 16.245 81 GLY A O 1
ATOM 593 N N . ILE A 1 82 ? 12.140 16.782 -12.655 1.000 14.143 82 ILE A N 1
ATOM 594 C CA . ILE A 1 82 ? 12.864 16.833 -13.913 1.000 14.361 82 ILE A CA 1
ATOM 595 C C . ILE A 1 82 ? 13.614 18.145 -14.048 1.000 14.043 82 ILE A C 1
ATOM 596 O O . ILE A 1 82 ? 14.651 18.182 -14.712 1.000 15.725 82 ILE A O 1
ATOM 601 N N . ASP A 1 83 ? 13.108 19.228 -13.454 1.000 14.556 83 ASP A N 1
ATOM 602 C CA . ASP A 1 83 ? 13.781 20.514 -13.608 1.000 17.826 83 ASP A CA 1
ATOM 603 C C . ASP A 1 83 ? 15.227 20.428 -13.116 1.000 18.160 83 ASP A C 1
ATOM 604 O O . ASP A 1 83 ? 16.142 20.979 -13.727 1.000 18.027 83 ASP A O 1
ATOM 609 N N . ASP A 1 84 ? 15.448 19.746 -11.983 1.000 18.438 84 ASP A N 1
ATOM 610 C CA . ASP A 1 84 ? 16.806 19.624 -11.465 1.000 19.727 84 ASP A CA 1
ATOM 611 C C . ASP A 1 84 ? 17.709 18.869 -12.455 1.000 18.145 84 ASP A C 1
ATOM 612 O O . ASP A 1 84 ? 18.890 19.188 -12.607 1.000 17.102 84 ASP A O 1
ATOM 617 N N . ILE A 1 85 ? 17.136 17.870 -13.136 1.000 14.632 85 ILE A N 1
ATOM 618 C CA . ILE A 1 85 ? 17.874 17.084 -14.106 1.000 12.046 85 ILE A CA 1
ATOM 619 C C . ILE A 1 85 ? 18.255 17.942 -15.319 1.000 12.000 85 ILE A C 1
ATOM 620 O O . ILE A 1 85 ? 19.408 17.930 -15.716 1.000 12.197 85 ILE A O 1
ATOM 625 N N . THR A 1 86 ? 17.282 18.609 -15.974 1.000 12.615 86 THR A N 1
ATOM 626 C CA . THR A 1 86 ? 17.586 19.384 -17.168 1.000 13.167 86 THR A CA 1
ATOM 627 C C . THR A 1 86 ? 18.500 20.568 -16.856 1.000 13.983 86 THR A C 1
ATOM 628 O O . THR A 1 86 ? 19.379 20.888 -17.640 1.000 13.440 86 THR A O 1
ATOM 632 N N . SER A 1 87 ? 18.323 21.200 -15.688 1.000 15.652 87 SER A N 1
ATOM 633 C CA . SER A 1 87 ? 19.176 22.300 -15.266 1.000 16.670 87 SER A CA 1
ATOM 634 C C . SER A 1 87 ? 20.641 21.899 -15.292 1.000 15.476 87 SER A C 1
ATOM 635 O O . SER A 1 87 ? 21.507 22.661 -15.724 1.000 17.256 87 SER A O 1
ATOM 638 N N . ARG A 1 88 ? 20.915 20.680 -14.829 1.000 13.717 88 ARG A N 1
ATOM 639 C CA . ARG A 1 88 ? 22.268 20.171 -14.767 1.000 12.892 88 ARG A CA 1
ATOM 640 C C . ARG A 1 88 ? 22.732 19.731 -16.155 1.000 13.312 88 ARG A C 1
ATOM 641 O O . ARG A 1 88 ? 23.921 19.812 -16.448 1.000 15.336 88 ARG A O 1
ATOM 649 N N . GLN A 1 89 ? 21.835 19.231 -17.011 1.000 11.760 89 GLN A N 1
ATOM 650 C CA . GLN A 1 89 ? 22.260 18.789 -18.335 1.000 11.557 89 GLN A CA 1
ATOM 651 C C . GLN A 1 89 ? 22.548 19.938 -19.303 1.000 12.861 89 GLN A C 1
ATOM 652 O O . GLN A 1 89 ? 23.402 19.789 -20.190 1.000 12.575 89 GLN A O 1
ATOM 658 N N . PHE A 1 90 ? 21.828 21.061 -19.181 1.000 12.766 90 PHE A N 1
ATOM 659 C CA . PHE A 1 90 ? 21.868 22.065 -20.231 1.000 13.041 90 PHE A CA 1
ATOM 660 C C . PHE A 1 90 ? 23.290 22.568 -20.501 1.000 13.977 90 PHE A C 1
ATOM 661 O O . PHE A 1 90 ? 23.671 22.697 -21.678 1.000 13.958 90 PHE A O 1
ATOM 669 N N . PRO A 1 91 ? 24.106 22.926 -19.483 1.000 16.615 91 PRO A N 1
ATOM 670 C CA . PRO A 1 91 ? 25.453 23.435 -19.737 1.000 17.467 91 PRO A CA 1
ATOM 671 C C . PRO A 1 91 ? 26.282 22.482 -20.577 1.000 16.690 91 PRO A C 1
ATOM 672 O O . PRO A 1 91 ? 27.145 22.928 -21.329 1.000 17.761 91 PRO A O 1
ATOM 676 N N . VAL A 1 92 ? 26.085 21.165 -20.378 1.000 14.471 92 VAL A N 1
ATOM 677 C CA . VAL A 1 92 ? 26.791 20.196 -21.183 1.000 13.883 92 VAL A CA 1
ATOM 678 C C . VAL A 1 92 ? 26.237 20.121 -22.611 1.000 12.140 92 VAL A C 1
ATOM 679 O O . VAL A 1 92 ? 27.006 20.189 -23.576 1.000 14.107 92 VAL A O 1
ATOM 683 N N . PHE A 1 93 ? 24.922 19.987 -22.756 1.000 11.923 93 PHE A N 1
ATOM 684 C CA . PHE A 1 93 ? 24.247 19.916 -24.043 1.000 12.036 93 PHE A CA 1
ATOM 685 C C . PHE A 1 93 ? 24.651 21.069 -24.959 1.000 12.427 93 PHE A C 1
ATOM 686 O O . PHE A 1 93 ? 24.796 20.883 -26.163 1.000 13.274 93 PHE A O 1
ATOM 694 N N . GLU A 1 94 ? 24.745 22.258 -24.371 1.000 12.998 94 GLU A N 1
ATOM 695 C CA . GLU A 1 94 ? 25.008 23.471 -25.131 1.000 14.205 94 GLU A CA 1
ATOM 696 C C . GLU A 1 94 ? 26.325 23.440 -25.900 1.000 15.405 94 GLU A C 1
ATOM 697 O O . GLU A 1 94 ? 26.435 24.253 -26.803 1.000 17.548 94 GLU A O 1
ATOM 703 N N . THR A 1 95 ? 27.306 22.591 -25.564 1.000 13.450 95 THR A N 1
ATOM 704 C CA . THR A 1 95 ? 28.583 22.546 -26.258 1.000 16.105 95 THR A CA 1
ATOM 705 C C . THR A 1 95 ? 28.672 21.323 -27.167 1.000 15.557 95 THR A C 1
ATOM 706 O O . THR A 1 95 ? 29.745 21.065 -27.696 1.000 16.859 95 THR A O 1
ATOM 710 N N . THR A 1 96 ? 27.560 20.605 -27.379 1.000 13.885 96 THR A N 1
ATOM 711 C CA . THR A 1 96 ? 27.603 19.354 -28.131 1.000 14.355 96 THR A CA 1
ATOM 712 C C . THR A 1 96 ? 27.174 19.486 -29.593 1.000 14.396 96 THR A C 1
ATOM 713 O O . THR A 1 96 ? 27.578 18.618 -30.378 1.000 16.345 96 THR A O 1
ATOM 717 N N . GLY A 1 97 ? 26.338 20.461 -29.946 1.000 14.044 97 GLY A N 1
ATOM 718 C CA . GLY A 1 97 ? 25.828 20.586 -31.298 1.000 14.779 97 GLY A CA 1
ATOM 719 C C . GLY A 1 97 ? 24.781 19.533 -31.654 1.000 15.367 97 GLY A C 1
ATOM 720 O O . GLY A 1 97 ? 24.297 19.454 -32.789 1.000 16.476 97 GLY A O 1
ATOM 721 N N . LEU A 1 98 ? 24.384 18.714 -30.678 1.000 13.185 98 LEU A N 1
ATOM 722 C CA . LEU A 1 98 ? 23.474 17.622 -31.001 1.000 12.629 98 LEU A CA 1
ATOM 723 C C . LEU A 1 98 ? 22.033 18.114 -30.985 1.000 12.617 98 LEU A C 1
ATOM 724 O O . LEU A 1 98 ? 21.781 19.127 -30.356 1.000 13.192 98 LEU A O 1
ATOM 729 N N . THR A 1 99 ? 21.096 17.412 -31.669 1.000 12.426 99 THR A N 1
ATOM 730 C CA . THR A 1 99 ? 19.684 17.661 -31.483 1.000 12.393 99 THR A CA 1
ATOM 731 C C . THR A 1 99 ? 19.365 17.350 -30.034 1.000 13.842 99 THR A C 1
ATOM 732 O O . THR A 1 99 ? 20.046 16.553 -29.392 1.000 12.161 99 THR A O 1
ATOM 736 N N . PRO A 1 100 ? 18.310 17.947 -29.467 1.000 13.347 100 PRO A N 1
ATOM 737 C CA . PRO A 1 100 ? 17.975 17.614 -28.086 1.000 13.314 100 PRO A CA 1
ATOM 738 C C . PRO A 1 100 ? 17.700 16.120 -27.890 1.000 13.154 100 PRO A C 1
ATOM 739 O O . PRO A 1 100 ? 18.023 15.567 -26.835 1.000 12.743 100 PRO A O 1
ATOM 743 N N . GLY A 1 101 ? 17.043 15.491 -28.866 1.000 11.956 101 GLY A N 1
ATOM 744 C CA . GLY A 1 101 ? 16.715 14.085 -28.756 1.000 11.816 101 GLY A CA 1
ATOM 745 C C . GLY A 1 101 ? 17.968 13.216 -28.793 1.000 11.963 101 GLY A C 1
ATOM 746 O O . GLY A 1 101 ? 18.141 12.311 -27.966 1.000 11.555 101 GLY A O 1
ATOM 747 N N . ASP A 1 102 ? 18.892 13.505 -29.703 1.000 11.267 102 ASP A N 1
ATOM 748 C CA . ASP A 1 102 ? 20.097 12.698 -29.710 1.000 11.616 102 ASP A CA 1
ATOM 749 C C . ASP A 1 102 ? 20.871 12.899 -28.418 1.000 11.805 102 ASP A C 1
ATOM 750 O O . ASP A 1 102 ? 21.396 11.932 -27.856 1.000 11.265 102 ASP A O 1
ATOM 755 N N . PHE A 1 103 ? 20.864 14.110 -27.869 1.000 10.408 103 PHE A N 1
ATOM 756 C CA . PHE A 1 103 ? 21.553 14.320 -26.592 1.000 10.321 103 PHE A CA 1
ATOM 757 C C . PHE A 1 103 ? 20.884 13.574 -25.427 1.000 10.176 103 PHE A C 1
ATOM 758 O O . PHE A 1 103 ? 21.567 12.887 -24.664 1.000 10.384 103 PHE A O 1
ATOM 766 N N . VAL A 1 104 ? 19.565 13.674 -25.286 1.000 10.628 104 VAL A N 1
ATOM 767 C CA . VAL A 1 104 ? 18.882 13.041 -24.146 1.000 10.327 104 VAL A CA 1
ATOM 768 C C . VAL A 1 104 ? 19.138 11.532 -24.140 1.000 10.255 104 VAL A C 1
ATOM 769 O O . VAL A 1 104 ? 19.475 10.945 -23.090 1.000 10.326 104 VAL A O 1
ATOM 773 N N . HIS A 1 105 ? 18.971 10.932 -25.332 1.000 9.889 105 HIS A N 1
ATOM 774 C CA . HIS A 1 105 ? 19.056 9.467 -25.467 1.000 9.136 105 HIS A CA 1
ATOM 775 C C . HIS A 1 105 ? 20.482 8.955 -25.361 1.000 10.921 105 HIS A C 1
ATOM 776 O O . HIS A 1 105 ? 20.688 7.891 -24.777 1.000 10.524 105 HIS A O 1
ATOM 783 N N . LEU A 1 106 ? 21.475 9.698 -25.874 1.000 10.299 106 LEU A N 1
ATOM 784 C CA . LEU A 1 106 ? 22.872 9.365 -25.663 1.000 9.645 106 LEU A CA 1
ATOM 785 C C . LEU A 1 106 ? 23.229 9.425 -24.179 1.000 9.021 106 LEU A C 1
ATOM 786 O O . LEU A 1 106 ? 23.889 8.536 -23.650 1.000 9.633 106 LEU A O 1
ATOM 791 N N . ALA A 1 107 ? 22.847 10.532 -23.526 1.000 9.467 107 ALA A N 1
ATOM 792 C CA . ALA A 1 107 ? 23.171 10.667 -22.121 1.000 9.727 10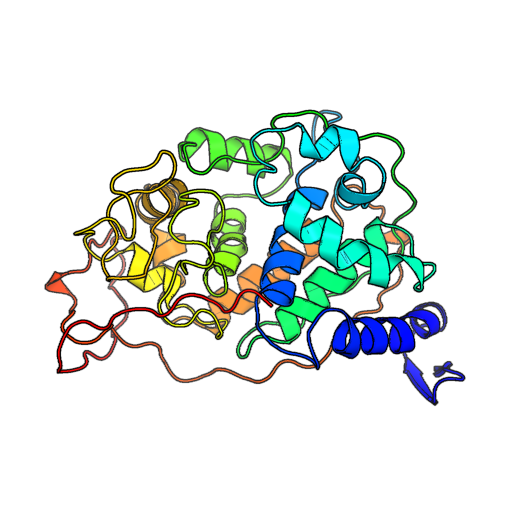7 ALA A CA 1
ATOM 793 C C . ALA A 1 107 ? 22.527 9.526 -21.321 1.000 9.984 107 ALA A C 1
ATOM 794 O O . ALA A 1 107 ? 23.117 9.025 -20.364 1.000 10.461 107 ALA A O 1
ATOM 796 N N . GLY A 1 108 ? 21.295 9.153 -21.669 1.000 11.086 108 GLY A N 1
ATOM 797 C CA . GLY A 1 108 ? 20.679 8.059 -20.932 1.000 11.248 108 GLY A CA 1
ATOM 798 C C . GLY A 1 108 ? 21.421 6.735 -21.108 1.000 11.653 108 GLY A C 1
ATOM 799 O O . GLY A 1 108 ? 21.639 5.986 -20.150 1.000 12.532 108 GLY A O 1
ATOM 800 N N . ALA A 1 109 ? 21.854 6.446 -22.324 1.000 11.065 109 ALA A N 1
ATOM 801 C CA . ALA A 1 109 ? 22.618 5.213 -22.572 1.000 10.994 109 ALA A CA 1
ATOM 802 C C . ALA A 1 109 ? 23.998 5.256 -21.905 1.000 11.048 109 ALA A C 1
ATOM 803 O O . ALA A 1 109 ? 24.458 4.243 -21.385 1.000 11.658 109 ALA A O 1
ATOM 805 N N . VAL A 1 110 ? 24.738 6.358 -22.036 1.000 10.089 110 VAL A N 1
ATOM 806 C CA . VAL A 1 110 ? 26.045 6.487 -21.417 1.000 11.015 110 VAL A CA 1
ATOM 807 C C . VAL A 1 110 ? 25.932 6.389 -19.907 1.000 11.760 110 VAL A C 1
ATOM 808 O O . VAL A 1 110 ? 26.739 5.718 -19.246 1.000 12.725 110 VAL A O 1
ATOM 812 N N . GLY A 1 111 ? 24.996 7.130 -19.334 1.000 12.158 111 GLY A N 1
ATOM 813 C CA . GLY A 1 111 ? 24.787 7.085 -17.900 1.000 11.871 111 GLY A CA 1
ATOM 814 C C . GLY A 1 111 ? 24.518 5.664 -17.391 1.000 11.882 111 GLY A C 1
ATOM 815 O O . GLY A 1 111 ? 25.089 5.258 -16.392 1.000 12.613 111 GLY A O 1
ATOM 816 N N . THR A 1 112 ? 23.663 4.926 -18.075 1.000 9.741 112 THR A N 1
ATOM 817 C CA . THR A 1 112 ? 23.339 3.559 -17.693 1.000 11.103 112 THR A CA 1
ATOM 818 C C . THR A 1 112 ? 24.597 2.703 -17.717 1.000 11.648 112 THR A C 1
ATOM 819 O O . THR A 1 112 ? 24.801 1.890 -16.796 1.000 11.092 112 THR A O 1
ATOM 823 N N . ALA A 1 113 ? 25.457 2.908 -18.743 1.000 10.941 113 ALA A N 1
ATOM 824 C CA . ALA A 1 113 ? 26.670 2.116 -18.910 1.000 11.467 113 ALA A CA 1
ATOM 825 C C . ALA A 1 113 ? 27.644 2.310 -17.738 1.000 12.268 113 ALA A C 1
ATOM 826 O O . ALA A 1 113 ? 28.510 1.452 -17.515 1.000 13.565 113 ALA A O 1
ATOM 828 N N . ASN A 1 114 ? 27.501 3.418 -17.002 1.000 12.006 114 ASN A N 1
ATOM 829 C CA . ASN A 1 114 ? 28.376 3.692 -15.857 1.000 12.441 114 ASN A CA 1
ATOM 830 C C . ASN A 1 114 ? 28.020 2.852 -14.636 1.000 13.041 114 ASN A C 1
ATOM 831 O O . ASN A 1 114 ? 28.729 2.897 -13.623 1.000 15.901 114 ASN A O 1
ATOM 836 N N . CYS A 1 115 ? 26.922 2.106 -14.688 1.000 13.898 115 CYS A N 1
ATOM 837 C CA . CYS A 1 115 ? 26.476 1.346 -13.531 1.000 13.275 115 CYS A CA 1
ATOM 838 C C . CYS A 1 115 ? 26.829 -0.132 -13.679 1.000 13.678 115 CYS A C 1
ATOM 839 O O . CYS A 1 115 ? 26.320 -0.793 -14.599 1.000 12.795 115 CYS A O 1
ATOM 842 N N . PRO A 1 116 ? 27.698 -0.686 -12.809 1.000 13.130 116 PRO A N 1
ATOM 843 C CA . PRO A 1 116 ? 28.112 -2.075 -12.948 1.000 13.690 116 PRO A CA 1
ATOM 844 C C . PRO A 1 116 ? 26.913 -3.012 -13.046 1.000 12.522 116 PRO A C 1
ATOM 845 O O . PRO A 1 116 ? 25.941 -2.919 -12.255 1.000 12.307 116 PRO A O 1
ATOM 849 N N . GLY A 1 117 ? 26.977 -3.944 -14.012 1.000 12.168 117 GLY A N 1
ATOM 850 C CA . GLY A 1 117 ? 25.882 -4.869 -14.234 1.000 11.439 117 GLY A CA 1
ATOM 851 C C . GLY A 1 117 ? 24.969 -4.445 -15.374 1.000 11.578 117 GLY A C 1
ATOM 852 O O . GLY A 1 117 ? 24.262 -5.301 -15.899 1.000 11.386 117 GLY A O 1
ATOM 853 N N . ALA A 1 118 ? 25.005 -3.166 -15.779 1.000 11.215 118 ALA A N 1
ATOM 854 C CA . ALA A 1 118 ? 24.078 -2.672 -16.795 1.000 11.385 118 ALA A CA 1
ATOM 855 C C . ALA A 1 118 ? 24.408 -3.243 -18.172 1.000 11.709 118 ALA A C 1
ATOM 856 O O . ALA A 1 118 ? 25.560 -3.532 -18.507 1.000 11.627 118 ALA A O 1
ATOM 858 N N . PRO A 1 119 ? 23.399 -3.350 -19.047 1.000 11.894 119 PRO A N 1
ATOM 859 C CA . PRO A 1 119 ? 23.689 -3.603 -20.444 1.000 12.954 119 PRO A CA 1
ATOM 860 C C . PRO A 1 119 ? 24.381 -2.424 -21.103 1.000 12.510 119 PRO A C 1
ATOM 861 O O . PRO A 1 119 ? 24.202 -1.285 -20.706 1.000 13.169 119 PRO A O 1
ATOM 865 N N . ARG A 1 120 ? 25.084 -2.735 -22.197 1.000 13.397 120 ARG A N 1
ATOM 866 C CA . ARG A 1 120 ? 25.550 -1.717 -23.104 1.000 12.605 120 ARG A CA 1
ATOM 867 C C . ARG A 1 120 ? 24.407 -1.514 -24.091 1.000 13.083 120 ARG A C 1
ATOM 868 O O . ARG A 1 120 ? 24.206 -2.338 -24.989 1.000 13.113 120 ARG A O 1
ATOM 876 N N . LEU A 1 121 ? 23.643 -0.436 -23.911 1.000 12.022 121 LEU A N 1
ATOM 877 C CA . LEU A 1 121 ? 22.438 -0.211 -24.683 1.000 12.198 121 LEU A CA 1
ATOM 878 C C . LEU A 1 121 ? 22.757 0.094 -26.149 1.000 12.966 121 LEU A C 1
ATOM 879 O O . LEU A 1 121 ? 23.731 0.770 -26.446 1.000 13.663 121 LEU A O 1
ATOM 884 N N . GLN A 1 122 ? 21.858 -0.350 -27.033 1.000 11.843 122 GLN A N 1
ATOM 885 C CA . GLN A 1 122 ? 21.885 0.085 -28.423 1.000 12.092 122 GLN A CA 1
ATOM 886 C C . GLN A 1 122 ? 21.815 1.613 -28.483 1.000 12.259 122 GLN A C 1
ATOM 887 O O . GLN A 1 122 ? 21.076 2.218 -27.709 1.000 12.869 122 GLN A O 1
ATOM 893 N N . PHE A 1 123 ? 22.576 2.240 -29.388 1.000 10.891 123 PHE A N 1
ATOM 894 C CA . PHE A 1 123 ? 22.442 3.666 -29.636 1.000 10.739 123 PHE A CA 1
ATOM 895 C C . PHE A 1 123 ? 22.287 3.914 -31.135 1.000 11.269 123 PHE A C 1
ATOM 896 O O . PHE A 1 123 ? 23.279 3.903 -31.876 1.000 12.454 123 PHE A O 1
ATOM 904 N N . MET A 1 124 ? 21.035 4.113 -31.534 1.000 12.289 124 MET A N 1
ATOM 905 C CA . MET A 1 124 ? 20.716 4.636 -32.848 1.000 12.747 124 MET A CA 1
ATOM 906 C C . MET A 1 124 ? 20.807 6.158 -32.780 1.000 12.777 124 MET A C 1
ATOM 907 O O . MET A 1 124 ? 20.424 6.761 -31.780 1.000 14.164 124 MET A O 1
ATOM 912 N N . PHE A 1 125 ? 21.265 6.737 -33.888 1.000 11.453 125 PHE A N 1
ATOM 913 C CA . PHE A 1 125 ? 21.601 8.149 -33.939 1.000 12.876 125 PHE A CA 1
ATOM 914 C C . PHE A 1 125 ? 20.866 8.832 -35.090 1.000 14.261 125 PHE A C 1
ATOM 915 O O . PHE A 1 125 ? 20.904 8.348 -36.213 1.000 14.418 125 PHE A O 1
ATOM 923 N N . GLY A 1 126 ? 20.196 9.939 -34.805 1.000 13.588 126 GLY A N 1
ATOM 924 C CA . GLY A 1 126 ? 19.541 10.703 -35.849 1.000 15.072 126 GLY A CA 1
ATOM 925 C C . GLY A 1 126 ? 18.093 11.021 -35.472 1.000 16.430 126 GLY A C 1
ATOM 926 O O . GLY A 1 126 ? 17.147 10.491 -36.064 1.000 19.807 126 GLY A O 1
ATOM 927 N N . ARG A 1 127 ? 17.916 11.889 -34.474 1.000 14.392 127 ARG A N 1
ATOM 928 C CA . ARG A 1 127 ? 16.605 12.302 -34.007 1.000 13.840 127 ARG A CA 1
ATOM 929 C C . ARG A 1 127 ? 16.387 13.768 -34.379 1.000 16.367 127 ARG A C 1
ATOM 930 O O . ARG A 1 127 ? 16.911 14.693 -33.756 1.000 15.742 127 ARG A O 1
ATOM 938 N N . PRO A 1 128 ? 15.553 14.036 -35.403 1.000 17.221 128 PRO A N 1
ATOM 939 C CA . PRO A 1 128 ? 15.302 15.424 -35.796 1.000 18.326 128 PRO A CA 1
ATOM 940 C C . PRO A 1 128 ? 14.776 16.226 -34.621 1.000 18.435 128 PRO A C 1
ATOM 941 O O . PRO A 1 128 ? 14.068 15.707 -33.738 1.000 18.190 128 PRO A O 1
ATOM 945 N N . PRO A 1 129 ? 14.981 17.557 -34.658 1.000 17.343 129 PRO A N 1
ATOM 946 C CA . PRO A 1 129 ? 14.442 18.410 -33.602 1.000 18.647 129 PRO A CA 1
ATOM 947 C C . PRO A 1 129 ? 12.939 18.246 -33.433 1.000 16.905 129 PRO A C 1
ATOM 948 O O . PRO A 1 129 ? 12.218 18.003 -34.406 1.000 18.167 129 PRO A O 1
ATOM 952 N N . PRO A 1 130 ? 12.426 18.416 -32.196 1.000 16.443 130 PRO A N 1
ATOM 953 C CA . PRO A 1 130 ? 11.008 18.223 -31.895 1.000 16.961 130 PRO A CA 1
ATOM 954 C C . PRO A 1 130 ? 10.212 19.416 -32.416 1.000 18.694 130 PRO A C 1
ATOM 955 O O . PRO A 1 130 ? 10.737 20.522 -32.420 1.000 19.677 130 PRO A O 1
ATOM 959 N N . ILE A 1 131 ? 8.967 19.128 -32.792 1.000 21.282 131 ILE A N 1
ATOM 960 C CA . ILE A 1 131 ? 8.041 20.010 -33.482 1.000 24.408 131 ILE A CA 1
ATOM 961 C C . ILE A 1 131 ? 7.103 20.641 -32.462 1.000 22.232 131 ILE A C 1
ATOM 962 O O . ILE A 1 131 ? 6.662 21.773 -32.644 1.000 23.079 131 ILE A O 1
ATOM 967 N N . ALA A 1 132 ? 6.832 19.915 -31.377 1.000 20.287 132 ALA A N 1
ATOM 968 C CA . ALA A 1 132 ? 5.836 20.301 -30.392 1.000 22.095 132 ALA A CA 1
ATOM 969 C C . ALA A 1 132 ? 6.128 19.621 -29.066 1.000 21.565 132 ALA A C 1
ATOM 970 O O . ALA A 1 132 ? 6.685 18.531 -29.052 1.000 20.799 132 ALA A O 1
ATOM 972 N N . PRO A 1 133 ? 5.684 20.194 -27.931 1.000 21.518 133 PRO A N 1
ATOM 973 C CA . PRO A 1 133 ? 5.777 19.542 -26.629 1.000 21.088 133 PRO A CA 1
ATOM 974 C C . PRO A 1 133 ? 4.809 18.373 -26.609 1.000 20.477 133 PRO A C 1
ATOM 975 O O . PRO A 1 133 ? 3.780 18.358 -27.310 1.000 21.070 133 PRO A O 1
ATOM 979 N N . ALA A 1 134 ? 5.156 17.382 -25.779 1.000 18.544 134 ALA A N 1
ATOM 980 C CA . ALA A 1 134 ? 4.194 16.361 -25.431 1.000 19.050 134 ALA A CA 1
ATOM 981 C C . ALA A 1 134 ? 3.031 17.045 -24.728 1.000 19.448 134 ALA A C 1
ATOM 982 O O . ALA A 1 134 ? 3.221 18.040 -24.027 1.000 18.588 134 ALA A O 1
ATOM 984 N N . PRO A 1 135 ? 1.802 16.497 -24.837 1.000 21.424 135 PRO A N 1
ATOM 985 C CA . PRO A 1 135 ? 0.699 16.953 -23.989 1.000 20.542 135 PRO A CA 1
ATOM 986 C C . PRO A 1 135 ? 0.945 16.460 -22.568 1.000 20.570 135 PRO A C 1
ATOM 987 O O . PRO A 1 135 ? 1.790 15.591 -22.329 1.000 18.892 135 PRO A O 1
ATOM 991 N N . ASP A 1 136 ? 0.115 16.927 -21.641 1.000 18.821 136 ASP A N 1
ATOM 992 C CA . ASP A 1 136 ? 0.145 16.451 -20.282 1.000 18.639 136 ASP A CA 1
ATOM 993 C C . ASP A 1 136 ? -0.398 15.024 -20.227 1.000 19.767 136 ASP A C 1
ATOM 994 O O . ASP A 1 136 ? -1.102 14.608 -21.143 1.000 20.784 136 ASP A O 1
ATOM 999 N N . LEU A 1 137 ? -0.012 14.305 -19.171 1.000 19.354 137 LEU A N 1
ATOM 1000 C CA . LEU A 1 137 ? -0.540 13.007 -18.768 1.000 21.109 137 LEU A CA 1
ATOM 1001 C C . LEU A 1 137 ? 0.054 11.871 -19.592 1.000 19.256 137 LEU A C 1
ATOM 1002 O O . LEU A 1 137 ? -0.525 10.794 -19.631 1.000 24.350 137 LEU A O 1
ATOM 1007 N N . THR A 1 138 ? 1.197 12.072 -20.265 1.000 18.065 138 THR A N 1
ATOM 1008 C CA . THR A 1 138 ? 1.806 10.958 -20.971 1.000 15.894 138 THR A CA 1
ATOM 1009 C C . THR A 1 138 ? 2.642 10.112 -20.022 1.000 15.254 138 THR A C 1
ATOM 1010 O O . THR A 1 138 ? 2.933 8.950 -20.330 1.000 15.384 138 THR A O 1
ATOM 1014 N N . VAL A 1 139 ? 3.083 10.711 -18.919 1.000 15.472 139 VAL A N 1
ATOM 1015 C CA . VAL A 1 139 ? 3.982 10.002 -18.026 1.000 16.827 139 VAL A CA 1
ATOM 1016 C C . VAL A 1 139 ? 3.170 9.426 -16.875 1.000 17.207 139 VAL A C 1
ATOM 1017 O O . VAL A 1 139 ? 2.449 10.154 -16.198 1.000 15.805 139 VAL A O 1
ATOM 1021 N N . PRO A 1 140 ? 3.320 8.111 -16.575 1.000 17.787 140 PRO A N 1
ATOM 1022 C CA . PRO A 1 140 ? 2.679 7.486 -15.419 1.000 17.948 140 PRO A CA 1
ATOM 1023 C C . PRO A 1 140 ? 3.058 8.113 -14.079 1.000 18.738 140 PRO A C 1
ATOM 1024 O O . PRO A 1 140 ? 4.172 8.590 -13.904 1.000 19.526 140 PRO A O 1
ATOM 1028 N N . GLU A 1 141 ? 2.103 8.128 -13.145 1.000 19.018 141 GLU A N 1
ATOM 1029 C CA . GLU A 1 141 ? 2.330 8.621 -11.798 1.000 20.199 141 GLU A CA 1
ATOM 1030 C C . GLU A 1 141 ? 2.530 7.457 -10.834 1.000 17.138 141 GLU A C 1
ATOM 1031 O O . GLU A 1 141 ? 1.969 6.387 -11.015 1.000 15.313 141 GLU A O 1
ATOM 1037 N N . PRO A 1 142 ? 3.300 7.629 -9.731 1.000 14.810 142 PRO A N 1
ATOM 1038 C CA . PRO A 1 142 ? 3.478 6.546 -8.777 1.000 14.874 142 PRO A CA 1
ATOM 1039 C C . PRO A 1 142 ? 2.212 6.163 -8.020 1.000 15.563 142 PRO A C 1
ATOM 1040 O O . PRO A 1 142 ? 2.193 5.110 -7.400 1.000 16.296 142 PRO A O 1
ATOM 1044 N N . THR A 1 143 ? 1.177 7.023 -8.073 1.000 16.470 143 THR A N 1
ATOM 1045 C CA . THR A 1 143 ? -0.120 6.718 -7.484 1.000 16.640 143 THR A CA 1
ATOM 1046 C C . THR A 1 143 ? -1.032 5.970 -8.460 1.000 17.609 143 THR A C 1
ATOM 1047 O O . THR A 1 143 ? -2.123 5.567 -8.075 1.000 19.695 143 THR A O 1
ATOM 1051 N N . ASP A 1 144 ? -0.586 5.752 -9.699 1.000 16.885 144 ASP A N 1
ATOM 1052 C CA . ASP A 1 144 ? -1.371 5.019 -10.683 1.000 18.184 144 ASP A CA 1
ATOM 1053 C C . ASP A 1 144 ? -1.536 3.559 -10.268 1.000 18.904 144 ASP A C 1
ATOM 1054 O O . ASP A 1 144 ? -0.638 2.932 -9.677 1.000 19.634 144 ASP A O 1
ATOM 1059 N N . ASP A 1 145 ? -2.702 3.005 -10.625 1.000 19.415 145 ASP A N 1
ATOM 1060 C CA . ASP A 1 145 ? -2.940 1.578 -10.486 1.000 18.898 145 ASP A CA 1
ATOM 1061 C C . ASP A 1 145 ? -2.424 0.834 -11.705 1.000 15.818 145 ASP A C 1
ATOM 1062 O O . ASP A 1 145 ? -2.048 1.449 -12.706 1.000 17.521 145 ASP A O 1
ATOM 1067 N N . VAL A 1 146 ? -2.366 -0.502 -11.609 1.000 16.234 146 VAL A N 1
ATOM 1068 C CA . VAL A 1 146 ? -1.777 -1.301 -12.666 1.000 17.184 146 VAL A CA 1
ATOM 1069 C C . VAL A 1 146 ? -2.591 -1.155 -13.955 1.000 17.027 146 VAL A C 1
ATOM 1070 O O . VAL A 1 146 ? -2.029 -1.134 -15.048 1.000 17.480 146 VAL A O 1
ATOM 1074 N N . ASP A 1 147 ? -3.927 -1.048 -13.851 1.000 19.451 147 ASP A N 1
ATOM 1075 C CA . ASP A 1 147 ? -4.742 -0.809 -15.046 1.000 19.870 147 ASP A CA 1
ATOM 1076 C C . ASP A 1 147 ? -4.239 0.409 -15.827 1.000 17.788 147 ASP A C 1
ATOM 1077 O O . ASP A 1 147 ? -4.043 0.356 -17.042 1.000 21.347 147 ASP A O 1
ATOM 1082 N N . ALA A 1 148 ? -4.038 1.524 -15.127 1.000 17.888 148 ALA A N 1
ATOM 1083 C CA . ALA A 1 148 ? -3.637 2.766 -15.753 1.000 17.563 148 ALA A CA 1
ATOM 1084 C C . ALA A 1 148 ? -2.221 2.663 -16.316 1.000 17.078 148 ALA A C 1
ATOM 1085 O O . ALA A 1 148 ? -1.952 3.158 -17.413 1.000 16.817 148 ALA A O 1
ATOM 1087 N N . ILE A 1 149 ? -1.323 2.041 -15.532 1.000 15.912 149 ILE A N 1
ATOM 1088 C CA . ILE A 1 149 ? 0.064 1.853 -15.970 1.000 15.511 149 ILE A CA 1
ATOM 1089 C C . ILE A 1 149 ? 0.087 1.042 -17.254 1.000 14.997 149 ILE A C 1
ATOM 1090 O O . ILE A 1 149 ? 0.780 1.379 -18.224 1.000 15.795 149 ILE A O 1
ATOM 1095 N N . LEU A 1 150 ? -0.601 -0.112 -17.231 1.000 16.578 150 LEU A N 1
ATOM 1096 C CA . LEU A 1 150 ? -0.551 -1.018 -18.364 1.000 16.617 150 LEU A CA 1
ATOM 1097 C C . LEU A 1 150 ? -1.208 -0.372 -19.579 1.000 16.024 150 LEU A C 1
ATOM 1098 O O . LEU A 1 150 ? -0.713 -0.532 -20.677 1.000 17.058 150 LEU A O 1
ATOM 1103 N N . ALA A 1 151 ? -2.211 0.483 -19.358 1.000 15.446 151 ALA A N 1
ATOM 1104 C CA . ALA A 1 151 ? -2.920 1.134 -20.457 1.000 16.818 151 ALA A CA 1
ATOM 1105 C C . ALA A 1 151 ? -2.022 2.158 -21.159 1.000 15.712 151 ALA A C 1
ATOM 1106 O O . ALA A 1 151 ? -1.945 2.226 -22.386 1.000 16.690 151 ALA A O 1
ATOM 1108 N N . ARG A 1 152 ? -1.322 2.949 -20.342 1.000 15.936 152 ARG A N 1
ATOM 1109 C CA . ARG A 1 152 ? -0.473 4.010 -20.844 1.000 15.435 152 ARG A CA 1
ATOM 1110 C C . ARG A 1 152 ? 0.673 3.381 -21.640 1.000 16.427 152 ARG A C 1
ATOM 1111 O O . ARG A 1 152 ? 0.935 3.780 -22.781 1.000 16.147 152 ARG A O 1
ATOM 1119 N N . PHE A 1 153 ? 1.342 2.366 -21.060 1.000 15.216 153 PHE A N 1
ATOM 1120 C CA . PHE A 1 153 ? 2.416 1.704 -21.782 1.000 15.207 153 PHE A CA 1
ATOM 1121 C C . PHE A 1 153 ? 1.917 1.038 -23.064 1.000 14.251 153 PHE A C 1
ATOM 1122 O O . PHE A 1 153 ? 2.608 1.040 -24.069 1.000 15.563 153 PHE A O 1
ATOM 1130 N N . ALA A 1 154 ? 0.755 0.405 -23.021 1.000 16.242 154 ALA A N 1
ATOM 1131 C CA . ALA A 1 154 ? 0.276 -0.301 -24.215 1.000 16.697 154 ALA A CA 1
ATOM 1132 C C . ALA A 1 154 ? -0.005 0.682 -25.340 1.000 17.804 154 ALA A C 1
ATOM 1133 O O . ALA A 1 154 ? 0.231 0.385 -26.519 1.000 18.259 154 ALA A O 1
ATOM 1135 N N . ASP A 1 155 ? -0.532 1.850 -24.955 1.000 18.305 155 ASP A N 1
ATOM 1136 C CA . ASP A 1 155 ? -0.826 2.903 -25.908 1.000 19.945 155 ASP A CA 1
ATOM 1137 C C . ASP A 1 155 ? 0.432 3.316 -26.662 1.000 20.294 155 ASP A C 1
ATOM 1138 O O . ASP A 1 155 ? 0.362 3.664 -27.838 1.000 21.169 155 ASP A O 1
ATOM 1143 N N . ALA A 1 156 ? 1.592 3.287 -25.982 1.000 18.039 156 ALA A N 1
ATOM 1144 C CA . ALA A 1 156 ? 2.880 3.630 -26.582 1.000 18.469 156 ALA A CA 1
ATOM 1145 C C . ALA A 1 156 ? 3.547 2.445 -27.275 1.000 18.623 156 ALA A C 1
ATOM 1146 O O . ALA A 1 156 ? 4.606 2.589 -27.899 1.000 20.052 156 ALA A O 1
ATOM 1148 N N . GLY A 1 157 ? 3.003 1.243 -27.095 1.000 18.199 157 GLY A N 1
ATOM 1149 C CA . GLY A 1 157 ? 3.495 0.064 -27.797 1.000 18.420 157 GLY A CA 1
ATOM 1150 C C . GLY A 1 157 ? 4.200 -1.001 -26.941 1.000 18.831 157 GLY A C 1
ATOM 1151 O O . GLY A 1 157 ? 4.873 -1.857 -27.502 1.000 21.820 157 GLY A O 1
ATOM 1152 N N . PHE A 1 158 ? 4.060 -0.983 -25.616 1.000 15.679 158 PHE A N 1
ATOM 1153 C CA . PHE A 1 158 ? 4.736 -1.905 -24.724 1.000 15.108 158 PHE A CA 1
ATOM 1154 C C . PHE A 1 158 ? 3.726 -2.791 -23.994 1.000 15.350 158 PHE A C 1
ATOM 1155 O O . PHE A 1 158 ? 2.746 -2.303 -23.459 1.000 18.086 158 PHE A O 1
ATOM 1163 N N . ASP A 1 159 ? 3.992 -4.089 -23.969 1.000 17.012 159 ASP A N 1
ATOM 1164 C CA . ASP A 1 159 ? 3.146 -5.051 -23.266 1.000 17.393 159 ASP A CA 1
ATOM 1165 C C . ASP A 1 159 ? 3.635 -5.212 -21.823 1.000 15.271 159 ASP A C 1
ATOM 1166 O O . ASP A 1 159 ? 4.542 -4.506 -21.409 1.000 16.109 159 ASP A O 1
ATOM 1171 N N . ALA A 1 160 ? 2.939 -6.026 -21.007 1.000 14.894 160 ALA A N 1
ATOM 1172 C CA . ALA A 1 160 ? 3.251 -6.161 -19.591 1.000 15.971 160 ALA A CA 1
ATOM 1173 C C . ALA A 1 160 ? 4.695 -6.603 -19.343 1.000 15.923 160 ALA A C 1
ATOM 1174 O O . ALA A 1 160 ? 5.319 -6.110 -18.393 1.000 15.693 160 ALA A O 1
ATOM 1176 N N . SER A 1 161 ? 5.188 -7.546 -20.159 1.000 16.071 161 SER A N 1
ATOM 1177 C CA . SER A 1 161 ? 6.561 -8.027 -20.071 1.000 17.506 161 SER A CA 1
ATOM 1178 C C . SER A 1 161 ? 7.533 -6.864 -20.173 1.000 15.380 161 SER A C 1
ATOM 1179 O O . SER A 1 161 ? 8.472 -6.783 -19.371 1.000 14.194 161 SER A O 1
ATOM 1182 N N . GLU A 1 162 ? 7.241 -5.953 -21.100 1.000 14.914 162 GLU A N 1
ATOM 1183 C CA . GLU A 1 162 ? 8.124 -4.833 -21.369 1.000 14.527 162 GLU A CA 1
ATOM 1184 C C . GLU A 1 162 ? 8.041 -3.801 -20.259 1.000 14.549 162 GLU A C 1
ATOM 1185 O O . GLU A 1 162 ? 9.021 -3.136 -19.968 1.000 13.244 162 GLU A O 1
ATOM 1191 N N . VAL A 1 163 ? 6.870 -3.652 -19.632 1.000 13.783 163 VAL A N 1
ATOM 1192 C CA . VAL A 1 163 ? 6.756 -2.730 -18.534 1.000 14.032 163 VAL A CA 1
ATOM 1193 C C . VAL A 1 163 ? 7.655 -3.174 -17.378 1.000 13.051 163 VAL A C 1
ATOM 1194 O O . VAL A 1 163 ? 8.440 -2.392 -16.829 1.000 12.592 163 VAL A O 1
ATOM 1198 N N . VAL A 1 164 ? 7.560 -4.446 -16.983 1.000 11.907 164 VAL A N 1
ATOM 1199 C CA . VAL A 1 164 ? 8.428 -4.959 -15.934 1.000 11.268 164 VAL A CA 1
ATOM 1200 C C . VAL A 1 164 ? 9.910 -4.813 -16.329 1.000 11.437 164 VAL A C 1
ATOM 1201 O O . VAL A 1 164 ? 10.738 -4.475 -15.477 1.000 12.322 164 VAL A O 1
ATOM 1205 N N . ALA A 1 165 ? 10.241 -5.142 -17.581 1.000 10.039 165 ALA A N 1
ATOM 1206 C CA . ALA A 1 165 ? 11.600 -4.999 -18.068 1.000 10.913 165 ALA A CA 1
ATOM 1207 C C . ALA A 1 165 ? 12.084 -3.576 -17.826 1.000 11.603 165 ALA A C 1
ATOM 1208 O O . ALA A 1 165 ? 13.165 -3.389 -17.305 1.000 11.005 165 ALA A O 1
ATOM 1210 N N . LEU A 1 166 ? 11.261 -2.590 -18.220 1.000 11.441 166 LEU A N 1
ATOM 1211 C CA . LEU A 1 166 ? 11.702 -1.207 -18.115 1.000 10.895 166 LEU A CA 1
ATOM 1212 C C . LEU A 1 166 ? 11.802 -0.751 -16.670 1.000 10.319 166 LEU A C 1
ATOM 1213 O O . LEU A 1 166 ? 12.622 0.101 -16.382 1.000 12.038 166 LEU A O 1
ATOM 1218 N N . LEU A 1 167 ? 10.999 -1.294 -15.757 1.000 9.619 167 LEU A N 1
ATOM 1219 C CA . LEU A 1 167 ? 11.102 -0.948 -14.335 1.000 10.624 167 LEU A CA 1
ATOM 1220 C C . LEU A 1 167 ? 12.374 -1.464 -13.661 1.000 9.899 167 LEU A C 1
ATOM 1221 O O . LEU A 1 167 ? 12.693 -1.036 -12.557 1.000 11.448 167 LEU A O 1
ATOM 1226 N N . SER A 1 168 ? 13.157 -2.279 -14.362 1.000 10.223 168 SER A N 1
ATOM 1227 C CA . SER A 1 168 ? 14.485 -2.661 -13.905 1.000 10.343 168 SER A CA 1
ATOM 1228 C C . SER A 1 168 ? 15.297 -1.419 -13.568 1.000 10.139 168 SER A C 1
ATOM 1229 O O . SER A 1 168 ? 16.181 -1.448 -12.732 1.000 10.925 168 SER A O 1
ATOM 1232 N N . SER A 1 169 ? 15.007 -0.312 -14.253 1.000 9.899 169 SER A N 1
ATOM 1233 C CA . SER A 1 169 ? 15.710 0.958 -14.035 1.000 9.506 169 SER A CA 1
ATOM 1234 C C . SER A 1 169 ? 15.750 1.350 -12.558 1.000 9.664 169 SER A C 1
ATOM 1235 O O . SER A 1 169 ? 16.608 2.146 -12.150 1.000 10.011 169 SER A O 1
ATOM 1238 N N . HIS A 1 170 ? 14.731 0.935 -11.791 1.000 9.247 170 HIS A N 1
ATOM 1239 C CA . HIS A 1 170 ? 14.620 1.339 -10.401 1.000 9.727 170 HIS A CA 1
ATOM 1240 C C . HIS A 1 170 ? 15.688 0.676 -9.538 1.000 9.344 170 HIS A C 1
ATOM 1241 O O . HIS A 1 170 ? 15.813 1.000 -8.359 1.000 10.125 170 HIS A O 1
ATOM 1248 N N . THR A 1 171 ? 16.504 -0.215 -10.126 1.000 8.572 171 THR A N 1
ATOM 1249 C CA . THR A 1 171 ? 17.677 -0.752 -9.431 1.000 9.740 171 THR A CA 1
ATOM 1250 C C . THR A 1 171 ? 18.766 0.291 -9.201 1.000 9.323 171 THR A C 1
ATOM 1251 O O . THR A 1 171 ? 19.666 0.075 -8.377 1.000 11.200 171 THR A O 1
ATOM 1255 N N . ILE A 1 172 ? 18.755 1.396 -9.955 1.000 10.449 172 ILE A N 1
ATOM 1256 C CA . ILE A 1 172 ? 19.722 2.493 -9.836 1.000 10.217 172 ILE A CA 1
ATOM 1257 C C . ILE A 1 172 ? 18.968 3.828 -9.718 1.000 12.594 172 ILE A C 1
ATOM 1258 O O . ILE A 1 172 ? 19.180 4.749 -10.500 1.000 16.120 172 ILE A O 1
ATOM 1263 N N . ALA A 1 173 ? 18.036 3.907 -8.793 1.000 11.428 173 ALA A N 1
ATOM 1264 C CA . ALA A 1 173 ? 17.113 5.033 -8.767 1.000 11.487 173 ALA A CA 1
ATOM 1265 C C . ALA A 1 173 ? 16.879 5.487 -7.329 1.000 11.636 173 ALA A C 1
ATOM 1266 O O . ALA A 1 173 ? 16.829 4.675 -6.416 1.000 12.436 173 ALA A O 1
ATOM 1268 N N . ALA A 1 174 ? 16.776 6.822 -7.169 1.000 11.047 174 ALA A N 1
ATOM 1269 C CA . ALA A 1 174 ? 16.383 7.419 -5.918 1.000 11.150 174 ALA A CA 1
ATOM 1270 C C . ALA A 1 174 ? 15.332 8.512 -6.166 1.000 11.962 174 ALA A C 1
ATOM 1271 O O . ALA A 1 174 ? 15.127 8.920 -7.321 1.000 13.954 174 ALA A O 1
ATOM 1273 N N . ALA A 1 175 ? 14.627 8.901 -5.080 1.000 12.539 175 ALA A N 1
ATOM 1274 C CA . ALA A 1 175 ? 13.582 9.928 -5.134 1.000 12.139 175 ALA A CA 1
ATOM 1275 C C . ALA A 1 175 ? 14.060 11.210 -4.462 1.000 13.598 175 ALA A C 1
ATOM 1276 O O . ALA A 1 175 ? 14.591 11.156 -3.348 1.000 13.888 175 ALA A O 1
ATOM 1278 N N . ASP A 1 176 ? 13.785 12.340 -5.130 1.000 13.931 176 ASP A N 1
ATOM 1279 C CA . ASP A 1 176 ? 14.067 13.678 -4.610 1.000 15.882 176 ASP A CA 1
ATOM 1280 C C . ASP A 1 176 ? 12.801 14.438 -4.266 1.000 17.006 176 ASP A C 1
ATOM 1281 O O . ASP A 1 176 ? 12.868 15.328 -3.414 1.000 19.634 176 ASP A O 1
ATOM 1286 N N . VAL A 1 177 ? 11.674 14.134 -4.909 1.000 14.953 177 VAL A N 1
ATOM 1287 C CA . VAL A 1 177 ? 10.500 14.986 -4.790 1.000 16.367 177 VAL A CA 1
ATOM 1288 C C . VAL A 1 177 ? 9.293 14.241 -4.234 1.000 16.044 177 VAL A C 1
ATOM 1289 O O . VAL A 1 177 ? 8.341 14.875 -3.815 1.000 18.030 177 VAL A O 1
ATOM 1293 N N . VAL A 1 178 ? 9.313 12.901 -4.100 1.000 14.446 178 VAL A N 1
ATOM 1294 C CA . VAL A 1 178 ? 8.213 12.232 -3.415 1.000 14.634 178 VAL A CA 1
ATOM 1295 C C . VAL A 1 178 ? 8.165 12.646 -1.941 1.000 16.513 178 VAL A C 1
ATOM 1296 O O . VAL A 1 178 ? 7.060 12.792 -1.371 1.000 17.951 178 VAL A O 1
ATOM 1300 N N . ASP A 1 179 ? 9.354 12.819 -1.339 1.000 15.296 179 ASP A N 1
ATOM 1301 C CA . ASP A 1 179 ? 9.470 13.385 0.004 1.000 16.172 179 ASP A CA 1
ATOM 1302 C C . ASP A 1 179 ? 10.659 14.334 0.002 1.000 16.081 179 ASP A C 1
ATOM 1303 O O . ASP A 1 179 ? 11.811 13.921 0.101 1.000 17.213 179 ASP A O 1
ATOM 1308 N N . VAL A 1 180 ? 10.370 15.639 -0.048 1.000 16.430 180 VAL A N 1
ATOM 1309 C CA . VAL A 1 180 ? 11.442 16.616 -0.230 1.000 17.436 180 VAL A CA 1
ATOM 1310 C C . VAL A 1 180 ? 12.316 16.756 1.018 1.000 17.724 180 VAL A C 1
ATOM 1311 O O . VAL A 1 180 ? 13.397 17.329 0.895 1.000 20.631 180 VAL A O 1
ATOM 1315 N N . THR A 1 181 ? 11.923 16.149 2.149 1.000 16.140 181 THR A N 1
ATOM 1316 C CA . THR A 1 181 ? 12.757 16.154 3.347 1.000 18.465 181 THR A CA 1
ATOM 1317 C C . THR A 1 181 ? 13.910 15.160 3.267 1.000 19.503 181 THR A C 1
ATOM 1318 O O . THR A 1 181 ? 14.848 15.246 4.064 1.000 20.716 181 THR A O 1
ATOM 1322 N N . ILE A 1 182 ? 13.843 14.199 2.331 1.000 16.156 182 ILE A N 1
ATOM 1323 C CA . ILE A 1 182 ? 14.843 13.149 2.230 1.000 16.635 182 ILE A CA 1
ATOM 1324 C C . ILE A 1 182 ? 15.215 12.983 0.758 1.000 17.200 182 ILE A C 1
ATOM 1325 O O . ILE A 1 182 ? 14.979 11.926 0.162 1.000 15.661 182 ILE A O 1
ATOM 1330 N N . PRO A 1 183 ? 15.833 13.990 0.132 1.000 15.666 183 PRO A N 1
ATOM 1331 C CA . PRO A 1 183 ? 16.300 13.834 -1.243 1.000 15.582 183 PRO A CA 1
ATOM 1332 C C . PRO A 1 183 ? 17.344 12.724 -1.357 1.000 14.994 183 PRO A C 1
ATOM 1333 O O . PRO A 1 183 ? 18.144 12.471 -0.448 1.000 15.700 183 PRO A O 1
ATOM 1337 N N . GLY A 1 184 ? 17.361 12.102 -2.535 1.000 14.950 184 GLY A N 1
ATOM 1338 C CA . GLY A 1 184 ? 18.293 11.027 -2.792 1.000 14.018 184 GLY A CA 1
ATOM 1339 C C . GLY A 1 184 ? 17.994 9.701 -2.098 1.000 13.069 184 GLY A C 1
ATOM 1340 O O . GLY A 1 184 ? 18.929 8.967 -1.832 1.000 13.922 184 GLY A O 1
ATOM 1341 N N . THR A 1 185 ? 16.732 9.420 -1.752 1.000 12.651 185 THR A N 1
ATOM 1342 C CA . THR A 1 185 ? 16.376 8.181 -1.069 1.000 12.027 185 THR A CA 1
ATOM 1343 C C . THR A 1 185 ? 16.222 7.043 -2.078 1.000 11.928 185 THR A C 1
ATOM 1344 O O . THR A 1 185 ? 15.368 7.092 -2.950 1.000 11.142 185 THR A O 1
ATOM 1348 N N . PRO A 1 186 ? 17.095 6.007 -2.052 1.000 12.190 186 PRO A N 1
ATOM 1349 C CA . PRO A 1 186 ? 17.024 4.945 -3.053 1.000 11.617 186 PRO A CA 1
ATOM 1350 C C . PRO A 1 186 ? 15.867 3.980 -2.952 1.000 11.000 186 PRO A C 1
ATOM 1351 O O . PRO A 1 186 ? 15.220 3.831 -1.902 1.000 12.011 186 PRO A O 1
ATOM 1355 N N . PHE A 1 187 ? 15.627 3.289 -4.075 1.000 10.718 187 PHE A N 1
ATOM 1356 C CA . PHE A 1 187 ? 14.581 2.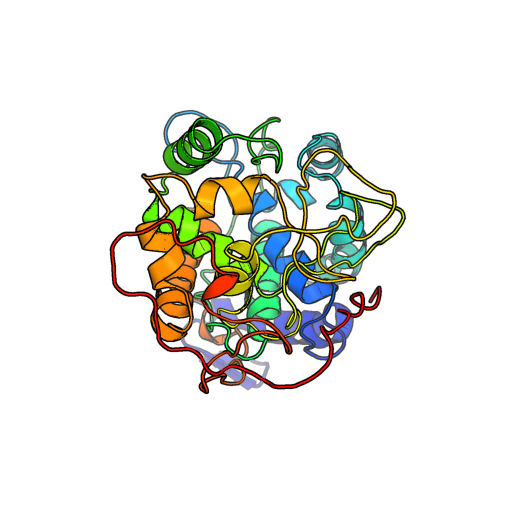285 -4.159 1.000 9.979 187 PHE A CA 1
ATOM 1357 C C . PHE A 1 187 ? 15.157 0.906 -3.858 1.000 9.856 187 PHE A C 1
ATOM 1358 O O . PHE A 1 187 ? 14.387 -0.029 -3.646 1.000 11.024 187 PHE A O 1
ATOM 1366 N N . ASP A 1 188 ? 16.498 0.757 -3.861 1.000 11.044 188 ASP A N 1
ATOM 1367 C CA . ASP A 1 188 ? 17.079 -0.496 -3.401 1.000 11.554 188 ASP A CA 1
ATOM 1368 C C . ASP A 1 188 ? 18.336 -0.209 -2.605 1.000 12.034 188 ASP A C 1
ATOM 1369 O O . ASP A 1 188 ? 18.803 0.934 -2.553 1.000 12.590 188 ASP A O 1
ATOM 1374 N N . SER A 1 189 ? 18.863 -1.264 -1.972 1.000 12.116 189 SER A N 1
ATOM 1375 C CA . SER A 1 189 ? 20.055 -1.131 -1.145 1.000 12.715 189 SER A CA 1
ATOM 1376 C C . SER A 1 189 ? 21.384 -1.153 -1.926 1.000 12.228 189 SER A C 1
ATOM 1377 O O . SER A 1 189 ? 22.454 -1.174 -1.303 1.000 13.641 189 SER A O 1
ATOM 1380 N N . THR A 1 190 ? 21.349 -1.206 -3.257 1.000 10.921 190 THR A N 1
ATOM 1381 C CA . THR A 1 190 ? 22.494 -1.167 -4.165 1.000 11.669 190 THR A CA 1
ATOM 1382 C C . THR A 1 190 ? 22.219 -0.150 -5.280 1.000 11.838 190 THR A C 1
ATOM 1383 O O . THR A 1 190 ? 22.240 -0.442 -6.480 1.000 12.180 190 THR A O 1
ATOM 1387 N N . VAL A 1 191 ? 22.069 1.112 -4.903 1.000 12.163 191 VAL A N 1
ATOM 1388 C CA . VAL A 1 191 ? 21.723 2.149 -5.869 1.000 13.080 191 VAL A CA 1
ATOM 1389 C C . VAL A 1 191 ? 22.851 2.430 -6.867 1.000 12.862 191 VAL A C 1
ATOM 1390 O O . VAL A 1 191 ? 22.580 3.050 -7.895 1.000 13.443 191 VAL A O 1
ATOM 1394 N N . GLY A 1 192 ? 24.095 1.988 -6.582 1.000 12.569 192 GLY A N 1
ATOM 1395 C CA . GLY A 1 192 ? 25.183 2.118 -7.537 1.000 13.386 192 GLY A CA 1
ATOM 1396 C C . GLY A 1 192 ? 25.455 0.838 -8.323 1.000 14.709 192 GLY A C 1
ATOM 1397 O O . GLY A 1 192 ? 26.489 0.765 -9.000 1.000 15.191 192 GLY A O 1
ATOM 1398 N N . THR A 1 193 ? 24.522 -0.142 -8.284 1.000 13.280 193 THR A N 1
ATOM 1399 C CA . THR A 1 193 ? 24.689 -1.416 -8.972 1.000 12.592 193 THR A CA 1
ATOM 1400 C C . THR A 1 193 ? 23.408 -1.732 -9.752 1.000 11.118 193 THR A C 1
ATOM 1401 O O . THR A 1 193 ? 22.309 -1.806 -9.179 1.000 10.693 193 THR A O 1
ATOM 1405 N N . PHE A 1 194 ? 23.593 -2.042 -11.033 1.000 10.465 194 PHE A N 1
ATOM 1406 C CA . PHE A 1 194 ? 22.508 -2.455 -11.900 1.000 10.536 194 PHE A CA 1
ATOM 1407 C C . PHE A 1 194 ? 22.325 -3.957 -11.731 1.000 11.150 194 PHE A C 1
ATOM 1408 O O . PHE A 1 194 ? 22.749 -4.739 -12.573 1.000 10.753 194 PHE A O 1
ATOM 1416 N N . ASP A 1 195 ? 21.685 -4.329 -10.607 1.000 10.800 195 ASP A N 1
ATOM 1417 C CA . ASP A 1 195 ? 21.424 -5.717 -10.224 1.000 10.479 195 ASP A CA 1
ATOM 1418 C C . ASP A 1 195 ? 19.909 -5.899 -10.037 1.000 11.508 195 ASP A C 1
ATOM 1419 O O . ASP A 1 195 ? 19.109 -5.007 -10.320 1.000 11.744 195 ASP A O 1
ATOM 1424 N N . THR A 1 196 ? 19.481 -7.080 -9.541 1.000 10.667 196 THR A N 1
ATOM 1425 C CA . THR A 1 196 ? 18.075 -7.416 -9.418 1.000 10.386 196 THR A CA 1
ATOM 1426 C C . THR A 1 196 ? 17.566 -7.184 -7.977 1.000 10.783 196 THR A C 1
ATOM 1427 O O . THR A 1 196 ? 16.469 -7.630 -7.651 1.000 11.509 196 THR A O 1
ATOM 1431 N N . GLN A 1 197 ? 18.355 -6.463 -7.172 1.000 12.180 197 GLN A N 1
ATOM 1432 C CA . GLN A 1 197 ? 18.050 -6.284 -5.754 1.000 12.097 197 GLN A CA 1
ATOM 1433 C C . GLN A 1 197 ? 16.676 -5.640 -5.563 1.000 11.282 197 GLN A C 1
ATOM 1434 O O . GLN A 1 197 ? 15.902 -6.068 -4.733 1.000 11.546 197 GLN A O 1
ATOM 1440 N N . VAL A 1 198 ? 16.341 -4.620 -6.353 1.000 11.006 198 VAL A N 1
ATOM 1441 C CA . VAL A 1 198 ? 15.055 -3.965 -6.232 1.000 11.829 198 VAL A CA 1
ATOM 1442 C C . VAL A 1 198 ? 13.898 -4.947 -6.412 1.000 12.121 198 VAL A C 1
ATOM 1443 O O . VAL A 1 198 ? 12.883 -4.808 -5.746 1.000 11.868 198 VAL A O 1
ATOM 1447 N N . PHE A 1 199 ? 14.021 -5.977 -7.271 1.000 10.642 199 PHE A N 1
ATOM 1448 C CA . PHE A 1 199 ? 12.912 -6.896 -7.451 1.000 11.191 199 PHE A CA 1
ATOM 1449 C C . PHE A 1 199 ? 12.657 -7.679 -6.160 1.000 11.251 199 PHE A C 1
ATOM 1450 O O . PHE A 1 199 ? 11.516 -7.852 -5.775 1.000 12.010 199 PHE A O 1
ATOM 1458 N N . LEU A 1 200 ? 13.726 -8.068 -5.491 1.000 11.728 200 LEU A N 1
ATOM 1459 C CA . LEU A 1 200 ? 13.566 -8.746 -4.212 1.000 11.110 200 LEU A CA 1
ATOM 1460 C C . LEU A 1 200 ? 13.000 -7.796 -3.155 1.000 12.511 200 LEU A C 1
ATOM 1461 O O . LEU A 1 200 ? 12.082 -8.146 -2.411 1.000 12.059 200 LEU A O 1
ATOM 1466 N N . GLU A 1 201 ? 13.621 -6.633 -3.016 1.000 12.310 201 GLU A N 1
ATOM 1467 C CA . GLU A 1 201 ? 13.300 -5.757 -1.884 1.000 12.552 201 GLU A CA 1
ATOM 1468 C C . GLU A 1 201 ? 11.853 -5.253 -1.939 1.000 11.676 201 GLU A C 1
ATOM 1469 O O . GLU A 1 201 ? 11.233 -5.075 -0.891 1.000 12.056 201 GLU A O 1
ATOM 1475 N N . VAL A 1 202 ? 11.263 -5.042 -3.120 1.000 11.747 202 VAL A N 1
ATOM 1476 C CA . VAL A 1 202 ? 9.883 -4.600 -3.223 1.000 12.498 202 VAL A CA 1
ATOM 1477 C C . VAL A 1 202 ? 8.932 -5.707 -2.737 1.000 11.717 202 VAL A C 1
ATOM 1478 O O . VAL A 1 202 ? 7.844 -5.413 -2.233 1.000 11.674 202 VAL A O 1
ATOM 1482 N N . LEU A 1 203 ? 9.357 -6.981 -2.821 1.000 12.349 203 LEU A N 1
ATOM 1483 C CA . LEU A 1 203 ? 8.552 -8.125 -2.385 1.000 12.717 203 LEU A CA 1
ATOM 1484 C C . LEU A 1 203 ? 8.586 -8.384 -0.870 1.000 14.195 203 LEU A C 1
ATOM 1485 O O . LEU A 1 203 ? 7.802 -9.181 -0.368 1.000 15.109 203 LEU A O 1
ATOM 1490 N N . LEU A 1 204 ? 9.460 -7.703 -0.138 1.000 13.213 204 LEU A N 1
ATOM 1491 C CA . LEU A 1 204 ? 9.546 -7.818 1.313 1.000 13.474 204 LEU A CA 1
ATOM 1492 C C . LEU A 1 204 ? 8.353 -7.120 1.959 1.000 15.207 204 LEU A C 1
ATOM 1493 O O . LEU A 1 204 ? 7.758 -6.214 1.402 1.000 16.468 204 LEU A O 1
ATOM 1498 N N . ALA A 1 205 ? 7.920 -7.618 3.114 1.000 15.852 205 ALA A N 1
ATOM 1499 C CA . ALA A 1 205 ? 6.874 -6.897 3.815 1.000 15.714 205 ALA A CA 1
ATOM 1500 C C . ALA A 1 205 ? 7.371 -5.513 4.215 1.000 16.175 205 ALA A C 1
ATOM 1501 O O . ALA A 1 205 ? 8.448 -5.390 4.774 1.000 18.687 205 ALA A O 1
ATOM 1503 N N . GLY A 1 206 ? 6.596 -4.484 3.864 1.000 18.324 206 GLY A N 1
ATOM 1504 C CA . GLY A 1 206 ? 6.933 -3.124 4.223 1.000 18.827 206 GLY A CA 1
ATOM 1505 C C . GLY A 1 206 ? 6.581 -2.865 5.687 1.000 21.666 206 GLY A C 1
ATOM 1506 O O . GLY A 1 206 ? 5.545 -3.342 6.152 1.000 22.782 206 GLY A O 1
ATOM 1507 N N . ARG A 1 207 ? 7.418 -2.054 6.345 1.000 20.498 207 ARG A N 1
ATOM 1508 C CA . ARG A 1 207 ? 7.287 -1.813 7.778 1.000 23.074 207 ARG A CA 1
ATOM 1509 C C . ARG A 1 207 ? 7.333 -0.339 8.154 1.000 23.574 207 ARG A C 1
ATOM 1510 O O . ARG A 1 207 ? 6.770 0.024 9.186 1.000 25.197 207 ARG A O 1
ATOM 1518 N N . SER A 1 208 ? 7.997 0.514 7.371 1.000 20.906 208 SER A N 1
ATOM 1519 C CA . SER A 1 208 ? 8.117 1.904 7.786 1.000 22.832 208 SER A CA 1
ATOM 1520 C C . SER A 1 208 ? 8.233 2.825 6.588 1.000 20.785 208 SER A C 1
ATOM 1521 O O . SER A 1 208 ? 8.524 2.390 5.484 1.000 19.620 208 SER A O 1
ATOM 1524 N N . PHE A 1 209 ? 7.972 4.115 6.815 1.000 20.508 209 PHE A N 1
ATOM 1525 C CA . PHE A 1 209 ? 8.283 5.145 5.843 1.000 22.348 209 PHE A CA 1
ATOM 1526 C C . PHE A 1 209 ? 9.675 5.711 6.113 1.000 19.276 209 PHE A C 1
ATOM 1527 O O . PHE A 1 209 ? 10.089 5.859 7.251 1.000 21.072 209 PHE A O 1
ATOM 1535 N N . PRO A 1 210 ? 10.453 6.058 5.072 1.000 18.095 210 PRO A N 1
ATOM 1536 C CA . PRO A 1 210 ? 11.806 6.552 5.282 1.000 17.700 210 PRO A CA 1
ATOM 1537 C C . PRO A 1 210 ? 12.035 7.984 5.742 1.000 18.955 210 PRO A C 1
ATOM 1538 O O . PRO A 1 210 ? 13.124 8.288 6.209 1.000 19.678 210 PRO A O 1
ATOM 1542 N N . GLY A 1 211 ? 11.023 8.849 5.587 1.000 19.032 211 GLY A N 1
ATOM 1543 C CA . GLY A 1 211 ? 11.249 10.262 5.825 1.000 18.889 211 GLY A CA 1
ATOM 1544 C C . GLY A 1 211 ? 10.174 10.848 6.727 1.000 21.123 211 GLY A C 1
ATOM 1545 O O . GLY A 1 211 ? 9.994 10.380 7.852 1.000 22.390 211 GLY A O 1
ATOM 1546 N N . ASN A 1 212 ? 9.472 11.847 6.192 1.000 20.889 212 ASN A N 1
ATOM 1547 C CA . ASN A 1 212 ? 8.464 12.602 6.901 1.000 22.967 212 ASN A CA 1
ATOM 1548 C C . ASN A 1 212 ? 7.117 11.895 6.864 1.000 26.877 212 ASN A C 1
ATOM 1549 O O . ASN A 1 212 ? 6.113 12.473 6.457 1.000 33.159 212 ASN A O 1
ATOM 1554 N N . GLY A 1 213 ? 7.097 10.636 7.290 1.000 25.413 213 GLY A N 1
ATOM 1555 C CA . GLY A 1 213 ? 5.908 9.819 7.212 1.000 23.904 213 GLY A CA 1
ATOM 1556 C C . GLY A 1 213 ? 5.417 9.576 5.778 1.000 26.162 213 GLY A C 1
ATOM 1557 O O . GLY A 1 213 ? 6.176 9.649 4.800 1.000 23.485 213 GLY A O 1
ATOM 1558 N N . SER A 1 214 ? 4.131 9.214 5.722 1.000 25.932 214 SER A N 1
ATOM 1559 C CA . SER A 1 214 ? 3.393 8.884 4.518 1.000 26.871 214 SER A CA 1
ATOM 1560 C C . SER A 1 214 ? 3.316 10.061 3.552 1.000 26.298 214 SER A C 1
ATOM 1561 O O . SER A 1 214 ? 2.933 11.165 3.929 1.000 27.823 214 SER A O 1
ATOM 1564 N N . GLN A 1 215 ? 3.696 9.824 2.291 1.000 21.676 215 GLN A N 1
ATOM 1565 C CA . GLN A 1 215 ? 3.637 10.842 1.260 1.000 20.680 215 GLN A CA 1
ATOM 1566 C C . GLN A 1 215 ? 2.982 10.191 0.048 1.000 20.243 215 GLN A C 1
ATOM 1567 O O . GLN A 1 215 ? 3.108 8.981 -0.155 1.000 21.324 215 GLN A O 1
ATOM 1573 N N . PRO A 1 216 ? 2.183 10.927 -0.753 1.000 19.795 216 PRO A N 1
ATOM 1574 C CA . PRO A 1 216 ? 1.486 10.302 -1.883 1.000 20.472 216 PRO A CA 1
ATOM 1575 C C . PRO A 1 216 ? 2.517 9.739 -2.848 1.000 18.186 216 PRO A C 1
ATOM 1576 O O . PRO A 1 216 ? 3.512 10.403 -3.117 1.000 16.525 216 PRO A O 1
ATOM 1580 N N . GLY A 1 217 ? 2.292 8.503 -3.297 1.000 17.924 217 GLY A N 1
ATOM 1581 C CA . GLY A 1 217 ? 3.194 7.887 -4.255 1.000 19.314 217 GLY A CA 1
ATOM 1582 C C . GLY A 1 217 ? 4.080 6.815 -3.621 1.000 18.741 217 GLY A C 1
ATOM 1583 O O . GLY A 1 217 ? 4.655 6.006 -4.346 1.000 16.670 217 GLY A O 1
ATOM 1584 N N . GLU A 1 218 ? 4.237 6.826 -2.290 1.000 18.007 218 GLU A N 1
ATOM 1585 C CA . GLU A 1 218 ? 4.988 5.777 -1.635 1.000 17.121 218 GLU A CA 1
ATOM 1586 C C . GLU A 1 218 ? 4.083 4.933 -0.751 1.000 17.952 218 GLU A C 1
ATOM 1587 O O . GLU A 1 218 ? 2.994 5.323 -0.361 1.000 20.543 218 GLU A O 1
ATOM 1593 N N . VAL A 1 219 ? 4.576 3.740 -0.439 1.000 16.887 219 VAL A N 1
ATOM 1594 C CA . VAL A 1 219 ? 3.988 2.824 0.526 1.000 16.299 219 VAL A CA 1
ATOM 1595 C C . VAL A 1 219 ? 5.066 2.400 1.532 1.000 15.507 219 VAL A C 1
ATOM 1596 O O . VAL A 1 219 ? 6.222 2.757 1.376 1.000 16.077 219 VAL A O 1
ATOM 1600 N N . LEU A 1 220 ? 4.694 1.638 2.570 1.000 14.871 220 LEU A N 1
ATOM 1601 C CA . LEU A 1 220 ? 5.653 1.165 3.558 1.000 15.828 220 LEU A CA 1
ATOM 1602 C C . LEU A 1 220 ? 6.805 0.443 2.874 1.000 15.627 220 LEU A C 1
ATOM 1603 O O . LEU A 1 220 ? 6.566 -0.352 1.981 1.000 17.107 220 LEU A O 1
ATOM 1608 N N . SER A 1 221 ? 8.013 0.718 3.347 1.000 14.259 221 SER A N 1
ATOM 1609 C CA . SER A 1 221 ? 9.232 0.139 2.836 1.000 15.142 221 SER A CA 1
ATOM 1610 C C . SER A 1 221 ? 9.860 -0.809 3.867 1.000 14.338 221 SER A C 1
ATOM 1611 O O . SER A 1 221 ? 9.623 -0.720 5.094 1.000 14.190 221 SER A O 1
ATOM 1614 N N . PRO A 1 222 ? 10.675 -1.783 3.436 1.000 12.646 222 PRO A N 1
ATOM 1615 C CA . PRO A 1 222 ? 11.279 -2.728 4.373 1.000 13.826 222 PRO A CA 1
ATOM 1616 C C . PRO A 1 222 ? 12.535 -2.286 5.112 1.000 14.270 222 PRO A C 1
ATOM 1617 O O . PRO A 1 222 ? 12.896 -2.945 6.071 1.000 14.854 222 PRO A O 1
ATOM 1621 N N . LEU A 1 223 ? 13.184 -1.183 4.677 1.000 14.482 223 LEU A N 1
ATOM 1622 C CA . LEU A 1 223 ? 14.477 -0.776 5.197 1.000 13.683 223 LEU A CA 1
ATOM 1623 C C . LEU A 1 223 ? 14.474 0.715 5.507 1.000 14.713 223 LEU A C 1
ATOM 1624 O O . LEU A 1 223 ? 13.948 1.499 4.713 1.000 13.866 223 LEU A O 1
ATOM 1629 N N . ALA A 1 224 ? 15.156 1.105 6.600 1.000 14.717 224 ALA A N 1
ATOM 1630 C CA . ALA A 1 224 ? 15.478 2.500 6.881 1.000 15.395 224 ALA A CA 1
ATOM 1631 C C . ALA A 1 224 ? 16.277 3.038 5.710 1.000 15.150 224 ALA A C 1
ATOM 1632 O O . ALA A 1 224 ? 17.153 2.340 5.210 1.000 14.351 224 ALA A O 1
ATOM 1634 N N . GLY A 1 225 ? 15.905 4.236 5.256 1.000 14.433 225 GLY A N 1
ATOM 1635 C CA . GLY A 1 225 ? 16.604 4.899 4.164 1.000 14.853 225 GLY A CA 1
ATOM 1636 C C . GLY A 1 225 ? 16.183 4.434 2.769 1.000 13.869 225 GLY A C 1
ATOM 1637 O O . GLY A 1 225 ? 16.787 4.930 1.805 1.000 16.194 225 GLY A O 1
ATOM 1638 N N . GLU A 1 226 ? 15.249 3.475 2.656 1.000 13.113 226 GLU A N 1
ATOM 1639 C CA . GLU A 1 226 ? 14.764 2.989 1.359 1.000 12.547 226 GLU A CA 1
ATOM 1640 C C . GLU A 1 226 ? 13.325 3.436 1.191 1.000 11.994 226 GLU A C 1
ATOM 1641 O O . GLU A 1 226 ? 12.521 3.377 2.123 1.000 12.329 226 GLU A O 1
ATOM 1647 N N . MET A 1 227 ? 13.003 3.907 -0.004 1.000 12.233 227 MET A N 1
ATOM 1648 C CA . MET A 1 227 ? 11.650 4.238 -0.407 1.000 11.933 227 MET A CA 1
ATOM 1649 C C . MET A 1 227 ? 11.094 3.151 -1.318 1.000 11.780 227 MET A C 1
ATOM 1650 O O . MET A 1 227 ? 11.832 2.589 -2.145 1.000 12.104 227 MET A O 1
ATOM 1655 N N . ARG A 1 228 ? 9.801 2.882 -1.147 1.000 12.248 228 ARG A N 1
ATOM 1656 C CA . ARG A 1 228 ? 9.046 1.974 -1.993 1.000 12.206 228 ARG A CA 1
ATOM 1657 C C . ARG A 1 228 ? 7.921 2.733 -2.676 1.000 13.282 228 ARG A C 1
ATOM 1658 O O . ARG A 1 228 ? 7.071 3.292 -1.987 1.000 13.696 228 ARG A O 1
ATOM 1666 N N . LEU A 1 229 ? 7.921 2.779 -4.014 1.000 12.315 229 LEU A N 1
ATOM 1667 C CA . LEU A 1 229 ? 6.858 3.432 -4.754 1.000 13.285 229 LEU A CA 1
ATOM 1668 C C . LEU A 1 229 ? 5.589 2.581 -4.723 1.000 13.247 229 LEU A C 1
ATOM 1669 O O . LEU A 1 229 ? 5.618 1.359 -4.807 1.000 12.957 229 LEU A O 1
ATOM 1674 N N . GLN A 1 230 ? 4.426 3.239 -4.657 1.000 13.775 230 GLN A N 1
ATOM 1675 C CA . GLN A 1 230 ? 3.161 2.532 -4.704 1.000 14.642 230 GLN A CA 1
ATOM 1676 C C . GLN A 1 230 ? 2.992 1.759 -6.017 1.000 14.316 230 GLN A C 1
ATOM 1677 O O . GLN A 1 230 ? 2.498 0.628 -5.988 1.000 14.857 230 GLN A O 1
ATOM 1683 N N . SER A 1 231 ? 3.513 2.312 -7.118 1.000 13.686 231 SER A N 1
ATOM 1684 C CA . SER A 1 231 ? 3.420 1.724 -8.445 1.000 13.855 231 SER A CA 1
ATOM 1685 C C . SER A 1 231 ? 4.252 0.439 -8.513 1.000 14.081 231 SER A C 1
ATOM 1686 O O . SER A 1 231 ? 3.789 -0.568 -9.054 1.000 14.636 231 SER A O 1
ATOM 1689 N N . ASP A 1 232 ? 5.446 0.431 -7.905 1.000 13.363 232 ASP A N 1
ATOM 1690 C CA . ASP A 1 232 ? 6.282 -0.763 -7.949 1.000 14.540 232 ASP A CA 1
ATOM 1691 C C . ASP A 1 232 ? 5.600 -1.836 -7.107 1.000 14.392 232 ASP A C 1
ATOM 1692 O O . ASP A 1 232 ? 5.607 -3.026 -7.425 1.000 13.975 232 ASP A O 1
ATOM 1697 N N . PHE A 1 233 ? 5.033 -1.432 -5.962 1.000 14.638 233 PHE A N 1
ATOM 1698 C CA . PHE A 1 233 ? 4.363 -2.373 -5.080 1.000 14.313 233 PHE A CA 1
ATOM 1699 C C . PHE A 1 233 ? 3.222 -3.064 -5.838 1.000 14.839 233 PHE A C 1
ATOM 1700 O O . PHE A 1 233 ? 3.109 -4.301 -5.828 1.000 14.162 233 PHE A O 1
ATOM 1708 N N . VAL A 1 234 ? 2.353 -2.297 -6.495 1.000 13.805 234 VAL A N 1
ATOM 1709 C CA . VAL A 1 234 ? 1.207 -2.939 -7.132 1.000 15.540 234 VAL A CA 1
ATOM 1710 C C . VAL A 1 234 ? 1.636 -3.779 -8.347 1.000 14.877 234 VAL A C 1
ATOM 1711 O O . VAL A 1 234 ? 1.084 -4.868 -8.558 1.000 14.902 234 VAL A O 1
ATOM 1715 N N . VAL A 1 235 ? 2.611 -3.317 -9.129 1.000 13.743 235 VAL A N 1
ATOM 1716 C CA . VAL A 1 235 ? 3.084 -4.089 -10.287 1.000 13.247 235 VAL A CA 1
ATOM 1717 C C . VAL A 1 235 ? 3.699 -5.405 -9.810 1.000 11.875 235 VAL A C 1
ATOM 1718 O O . VAL A 1 235 ? 3.433 -6.451 -10.409 1.000 11.758 235 VAL A O 1
ATOM 1722 N N . SER A 1 236 ? 4.461 -5.396 -8.705 1.000 11.403 236 SER A N 1
ATOM 1723 C CA . SER A 1 236 ? 5.090 -6.604 -8.210 1.000 11.401 236 SER A CA 1
ATOM 1724 C C . SER A 1 236 ? 4.059 -7.653 -7.791 1.000 12.511 236 SER A C 1
ATOM 1725 O O . SER A 1 236 ? 4.369 -8.838 -7.788 1.000 13.387 236 SER A O 1
ATOM 1728 N N . ARG A 1 237 ? 2.854 -7.228 -7.400 1.000 14.204 237 ARG A N 1
ATOM 1729 C CA . ARG A 1 237 ? 1.886 -8.125 -6.788 1.000 15.116 237 ARG A CA 1
ATOM 1730 C C . ARG A 1 237 ? 0.661 -8.429 -7.653 1.000 16.835 237 ARG A C 1
ATOM 1731 O O . ARG A 1 237 ? -0.081 -9.376 -7.361 1.000 16.865 237 ARG A O 1
ATOM 1739 N N . ASP A 1 238 ? 0.412 -7.668 -8.708 1.000 16.737 238 ASP A N 1
ATOM 1740 C CA . ASP A 1 238 ? -0.725 -7.874 -9.582 1.000 17.577 238 ASP A CA 1
ATOM 1741 C C . ASP A 1 238 ? -0.610 -9.168 -10.370 1.000 17.595 238 ASP A C 1
ATOM 1742 O O . ASP A 1 238 ? 0.465 -9.481 -10.879 1.000 16.616 238 ASP A O 1
ATOM 1747 N N . SER A 1 239 ? -1.742 -9.844 -10.607 1.000 19.572 239 SER A N 1
ATOM 1748 C CA A SER A 1 239 ? -1.732 -11.107 -11.339 0.500 21.445 239 SER A CA 1
ATOM 1749 C CA B SER A 1 239 ? -1.738 -11.109 -11.340 0.500 20.125 239 SER A CA 1
ATOM 1750 C C . SER A 1 239 ? -1.164 -10.988 -12.751 1.000 19.893 239 SER A C 1
ATOM 1751 O O . SER A 1 239 ? -0.679 -11.983 -13.300 1.000 20.235 239 SER A O 1
ATOM 1756 N N . ARG A 1 240 ? -1.246 -9.807 -13.368 1.000 18.521 240 ARG A N 1
ATOM 1757 C CA . ARG A 1 240 ? -0.798 -9.664 -14.747 1.000 18.415 240 ARG A CA 1
ATOM 1758 C C . ARG A 1 240 ? 0.723 -9.588 -14.834 1.000 17.457 240 ARG A C 1
ATOM 1759 O O . ARG A 1 240 ? 1.285 -9.869 -15.879 1.000 19.414 240 ARG A O 1
ATOM 1767 N N . THR A 1 241 ? 1.380 -9.132 -13.752 1.000 15.970 241 THR A N 1
ATOM 1768 C CA . THR A 1 241 ? 2.784 -8.770 -13.792 1.000 15.860 241 THR A CA 1
ATOM 1769 C C . THR A 1 241 ? 3.608 -9.531 -12.750 1.000 14.867 241 THR A C 1
ATOM 1770 O O . THR A 1 241 ? 4.828 -9.468 -12.808 1.000 14.471 241 THR A O 1
ATOM 1774 N N . ALA A 1 242 ? 2.969 -10.218 -11.792 1.000 14.579 242 ALA A N 1
ATOM 1775 C CA . ALA A 1 242 ? 3.697 -10.752 -10.647 1.000 14.071 242 ALA A CA 1
ATOM 1776 C C . ALA A 1 242 ? 4.728 -11.817 -11.046 1.000 14.268 242 ALA A C 1
ATOM 1777 O O . ALA A 1 242 ? 5.815 -11.916 -10.469 1.000 13.044 242 ALA A O 1
ATOM 1779 N N . CYS A 1 243 ? 4.362 -12.702 -11.983 1.000 15.956 243 CYS A N 1
ATOM 1780 C CA . CYS A 1 243 ? 5.266 -13.760 -12.402 1.000 16.331 243 CYS A CA 1
ATOM 1781 C C . CYS A 1 243 ? 6.454 -13.165 -13.142 1.000 15.288 243 CYS A C 1
ATOM 1782 O O . CYS A 1 243 ? 7.562 -13.638 -12.965 1.000 15.126 243 CYS A O 1
ATOM 1785 N N . LEU A 1 244 ? 6.190 -12.132 -13.953 1.000 14.212 244 LEU A N 1
ATOM 1786 C CA . LEU A 1 244 ? 7.247 -11.402 -14.654 1.000 13.799 244 LEU A CA 1
ATOM 1787 C C . LEU A 1 244 ? 8.217 -10.761 -13.650 1.000 13.124 244 LEU A C 1
ATOM 1788 O O . LEU A 1 244 ? 9.415 -10.882 -13.781 1.000 14.568 244 LEU A O 1
ATOM 1793 N N . TRP A 1 245 ? 7.658 -10.121 -12.603 1.000 12.104 245 TRP A N 1
ATOM 1794 C CA . TRP A 1 245 ? 8.450 -9.473 -11.574 1.000 11.497 245 TRP A CA 1
ATOM 1795 C C . TRP A 1 245 ? 9.316 -10.504 -10.845 1.000 12.456 245 TRP A C 1
ATOM 1796 O O . TRP A 1 245 ? 10.508 -10.331 -10.636 1.000 11.804 245 TRP A O 1
ATOM 1807 N N . GLN A 1 246 ? 8.705 -11.607 -10.403 1.000 12.513 246 GLN A N 1
ATOM 1808 C CA . GLN A 1 246 ? 9.430 -12.607 -9.618 1.000 12.116 246 GLN A CA 1
ATOM 1809 C C . GLN A 1 246 ? 10.568 -13.232 -10.439 1.000 12.056 246 GLN A C 1
ATOM 1810 O O . GLN A 1 246 ? 11.648 -13.509 -9.896 1.000 12.073 246 GLN A O 1
ATOM 1816 N N . ALA A 1 247 ? 10.324 -13.397 -11.724 1.000 13.064 247 ALA A N 1
ATOM 1817 C CA . ALA A 1 247 ? 11.303 -14.029 -12.603 1.000 12.483 247 ALA A CA 1
ATOM 1818 C C . ALA A 1 247 ? 12.609 -13.230 -12.651 1.000 12.419 247 ALA A C 1
ATOM 1819 O O . ALA A 1 247 ? 13.696 -13.796 -12.846 1.000 12.899 247 ALA A O 1
ATOM 1821 N N . MET A 1 248 ? 12.534 -11.913 -12.411 1.000 11.233 248 MET A N 1
ATOM 1822 C CA . MET A 1 248 ? 13.707 -11.068 -12.423 1.000 11.984 248 MET A CA 1
ATOM 1823 C C . MET A 1 248 ? 14.597 -11.308 -11.201 1.000 10.952 248 MET A C 1
ATOM 1824 O O . MET A 1 248 ? 15.788 -11.071 -11.202 1.000 11.164 248 MET A O 1
ATOM 1829 N N . VAL A 1 249 ? 13.986 -11.752 -10.088 1.000 11.435 249 VAL A N 1
ATOM 1830 C CA . VAL A 1 249 ? 14.671 -11.846 -8.823 1.000 11.795 249 VAL A CA 1
ATOM 1831 C C . VAL A 1 249 ? 15.846 -12.807 -8.918 1.000 12.053 249 VAL A C 1
ATOM 1832 O O . VAL A 1 249 ? 15.692 -13.997 -9.241 1.000 12.727 249 VAL A O 1
ATOM 1836 N N . ASN A 1 250 ? 17.042 -12.266 -8.725 1.000 11.948 250 ASN A N 1
ATOM 1837 C CA . ASN A 1 250 ? 18.273 -13.050 -8.801 1.000 13.384 250 ASN A CA 1
ATOM 1838 C C . ASN A 1 250 ? 18.453 -13.685 -10.189 1.000 12.326 250 ASN A C 1
ATOM 1839 O O . ASN A 1 250 ? 19.043 -14.773 -10.295 1.000 14.188 250 ASN A O 1
ATOM 1844 N N . ASN A 1 251 ? 17.928 -13.037 -11.227 1.000 11.560 251 ASN A N 1
ATOM 1845 C CA . ASN A 1 251 ? 18.157 -13.483 -12.588 1.000 11.527 251 ASN A CA 1
ATOM 1846 C C . ASN A 1 251 ? 18.737 -12.311 -13.387 1.000 10.561 251 ASN A C 1
ATOM 1847 O O . ASN A 1 251 ? 18.029 -11.629 -14.129 1.000 11.457 251 ASN A O 1
ATOM 1852 N N . GLN A 1 252 ? 20.025 -12.098 -13.202 1.000 11.783 252 GLN A N 1
ATOM 1853 C CA . GLN A 1 252 ? 20.718 -10.933 -13.737 1.000 10.282 252 GLN A CA 1
ATOM 1854 C C . GLN A 1 252 ? 20.545 -10.864 -15.258 1.000 10.796 252 GLN A C 1
ATOM 1855 O O . GLN A 1 252 ? 20.265 -9.803 -15.814 1.000 11.535 252 GLN A O 1
ATOM 1861 N N . GLN A 1 253 ? 20.755 -11.988 -15.949 1.000 11.909 253 GLN A N 1
ATOM 1862 C CA . GLN A 1 253 ? 20.663 -11.990 -17.399 1.000 11.612 253 GLN A CA 1
ATOM 1863 C C . GLN A 1 253 ? 19.257 -11.729 -17.898 1.000 11.332 253 GLN A C 1
ATOM 1864 O O . GLN A 1 253 ? 19.065 -11.057 -18.905 1.000 11.798 253 GLN A O 1
ATOM 1870 N N . LEU A 1 254 ? 18.214 -12.245 -17.230 1.000 10.525 254 LEU A N 1
ATOM 1871 C CA . LEU A 1 254 ? 16.884 -11.993 -17.713 1.000 10.898 254 LEU A CA 1
ATOM 1872 C C . LEU A 1 254 ? 16.613 -10.505 -17.593 1.000 11.378 254 LEU A C 1
ATOM 1873 O O . LEU A 1 254 ? 16.035 -9.905 -18.478 1.000 11.228 254 LEU A O 1
ATOM 1878 N N . MET A 1 255 ? 17.028 -9.919 -16.455 1.000 10.976 255 MET A N 1
ATOM 1879 C CA . MET A 1 255 ? 16.793 -8.485 -16.267 1.000 10.390 255 MET A CA 1
ATOM 1880 C C . MET A 1 255 ? 17.489 -7.683 -17.371 1.000 11.485 255 MET A C 1
ATOM 1881 O O . MET A 1 255 ? 16.883 -6.830 -18.057 1.000 11.788 255 MET A O 1
ATOM 1886 N N . VAL A 1 256 ? 18.782 -7.929 -17.561 1.000 11.670 256 VAL A N 1
ATOM 1887 C CA . VAL A 1 256 ? 19.571 -7.092 -18.463 1.000 12.495 256 VAL A CA 1
ATOM 1888 C C . VAL A 1 256 ? 19.084 -7.267 -19.905 1.000 11.496 256 VAL A C 1
ATOM 1889 O O . VAL A 1 256 ? 18.973 -6.301 -20.636 1.000 11.508 256 VAL A O 1
ATOM 1893 N N . SER A 1 257 ? 18.791 -8.505 -20.307 1.000 11.458 257 SER A N 1
ATOM 1894 C CA . SER A 1 257 ? 18.379 -8.774 -21.673 1.000 11.376 257 SER A CA 1
ATOM 1895 C C . SER A 1 257 ? 17.019 -8.156 -21.951 1.000 11.339 257 SER A C 1
ATOM 1896 O O . SER A 1 257 ? 16.773 -7.608 -23.029 1.000 12.398 257 SER A O 1
ATOM 1899 N N . SER A 1 258 ? 16.119 -8.264 -20.976 1.000 10.477 258 SER A N 1
ATOM 1900 C CA . SER A 1 258 ? 14.762 -7.768 -21.123 1.000 11.952 258 SER A CA 1
ATOM 1901 C C . SER A 1 258 ? 14.788 -6.234 -21.227 1.000 11.062 258 SER A C 1
ATOM 1902 O O . SER A 1 258 ? 14.101 -5.614 -22.044 1.000 10.767 258 SER A O 1
ATOM 1905 N N . PHE A 1 259 ? 15.522 -5.635 -20.302 1.000 9.912 259 PHE A N 1
ATOM 1906 C CA . PHE A 1 259 ? 15.745 -4.185 -20.277 1.000 10.451 259 PHE A CA 1
ATOM 1907 C C . PHE A 1 259 ? 16.398 -3.680 -21.562 1.000 10.471 259 PHE A C 1
ATOM 1908 O O . PHE A 1 259 ? 15.937 -2.685 -22.111 1.000 10.497 259 PHE A O 1
ATOM 1916 N N . ALA A 1 260 ? 17.447 -4.354 -22.024 1.000 10.442 260 ALA A N 1
ATOM 1917 C CA . ALA A 1 260 ? 18.174 -3.899 -23.225 1.000 10.319 260 ALA A CA 1
ATOM 1918 C C . ALA A 1 260 ? 17.200 -3.832 -24.404 1.000 10.544 260 ALA A C 1
ATOM 1919 O O . ALA A 1 260 ? 17.203 -2.887 -25.206 1.000 10.137 260 ALA A O 1
ATOM 1921 N N . ALA A 1 261 ? 16.425 -4.912 -24.584 1.000 11.179 261 ALA A N 1
ATOM 1922 C CA . ALA A 1 261 ? 15.494 -4.997 -25.696 1.000 11.087 261 ALA A CA 1
ATOM 1923 C C . ALA A 1 261 ? 14.409 -3.922 -25.609 1.000 12.119 261 ALA A C 1
ATOM 1924 O O . ALA A 1 261 ? 14.046 -3.292 -26.609 1.000 12.725 261 ALA A O 1
ATOM 1926 N N . ALA A 1 262 ? 13.851 -3.702 -24.420 1.000 11.292 262 ALA A N 1
ATOM 1927 C CA . ALA A 1 262 ? 12.791 -2.717 -24.236 1.000 12.006 262 ALA A CA 1
ATOM 1928 C C . ALA A 1 262 ? 13.307 -1.297 -24.431 1.000 12.699 262 ALA A C 1
ATOM 1929 O O . ALA A 1 262 ? 12.590 -0.464 -24.995 1.000 13.025 262 ALA A O 1
ATOM 1931 N N . MET A 1 263 ? 14.525 -1.035 -23.934 1.000 11.290 263 MET A N 1
ATOM 1932 C CA . MET A 1 263 ? 15.138 0.292 -24.087 1.000 11.081 263 MET A CA 1
ATOM 1933 C C . MET A 1 263 ? 15.434 0.579 -25.553 1.000 10.789 263 MET A C 1
ATOM 1934 O O . MET A 1 263 ? 15.309 1.730 -25.976 1.000 10.458 263 MET A O 1
ATOM 1939 N N . ALA A 1 264 ? 15.813 -0.441 -26.339 1.000 11.125 264 ALA A N 1
ATOM 1940 C CA . ALA A 1 264 ? 16.090 -0.179 -27.764 1.000 12.296 264 ALA A CA 1
ATOM 1941 C C . ALA A 1 264 ? 14.829 0.336 -28.462 1.000 13.970 264 ALA A C 1
ATOM 1942 O O . ALA A 1 264 ? 14.926 1.200 -29.333 1.000 15.120 264 ALA A O 1
ATOM 1944 N N . LYS A 1 265 ? 13.651 -0.162 -28.035 1.000 12.366 265 LYS A N 1
ATOM 1945 C CA . LYS A 1 265 ? 12.396 0.326 -28.569 1.000 14.890 265 LYS A CA 1
ATOM 1946 C C . LYS A 1 265 ? 12.074 1.705 -28.005 1.000 12.814 265 LYS A C 1
ATOM 1947 O O . LYS A 1 265 ? 11.689 2.642 -28.734 1.000 12.775 265 LYS A O 1
ATOM 1953 N N . LEU A 1 266 ? 12.202 1.848 -26.686 1.000 11.419 266 LEU A N 1
ATOM 1954 C CA . LEU A 1 266 ? 11.794 3.094 -26.049 1.000 11.312 266 LEU A CA 1
ATOM 1955 C C . LEU A 1 266 ? 12.534 4.280 -26.658 1.000 11.995 266 LEU A C 1
ATOM 1956 O O . LEU A 1 266 ? 11.934 5.376 -26.845 1.000 12.487 266 LEU A O 1
ATOM 1961 N N . GLN A 1 267 ? 13.850 4.106 -26.897 1.000 12.541 267 GLN A N 1
ATOM 1962 C CA . GLN A 1 267 ? 14.719 5.226 -27.224 1.000 12.341 267 GLN A CA 1
ATOM 1963 C C . GLN A 1 267 ? 14.557 5.645 -28.687 1.000 13.681 267 GLN A C 1
ATOM 1964 O O . GLN A 1 267 ? 15.146 6.652 -29.105 1.000 13.164 267 GLN A O 1
ATOM 1970 N N . VAL A 1 268 ? 13.726 4.916 -29.456 1.000 13.353 268 VAL A N 1
ATOM 1971 C CA . VAL A 1 268 ? 13.420 5.319 -30.830 1.000 13.288 268 VAL A CA 1
ATOM 1972 C C . VAL A 1 268 ? 11.929 5.539 -31.067 1.000 14.410 268 VAL A C 1
ATOM 1973 O O . VAL A 1 268 ? 11.505 5.661 -32.230 1.000 16.071 268 VAL A O 1
ATOM 1977 N N . LEU A 1 269 ? 11.130 5.653 -30.012 1.000 12.446 269 LEU A N 1
ATOM 1978 C CA . LEU A 1 269 ? 9.707 5.930 -30.186 1.000 14.700 269 LEU A CA 1
ATOM 1979 C C . LEU A 1 269 ? 9.538 7.207 -30.998 1.000 13.852 269 LEU A C 1
ATOM 1980 O O . LEU A 1 269 ? 10.209 8.203 -30.753 1.000 13.850 269 LEU A O 1
ATOM 1985 N N . GLY A 1 270 ? 8.686 7.163 -32.024 1.000 16.414 270 GLY A N 1
ATOM 1986 C CA . GLY A 1 270 ? 8.420 8.336 -32.830 1.000 17.481 270 GLY A CA 1
ATOM 1987 C C . GLY A 1 270 ? 9.446 8.551 -33.931 1.000 17.254 270 GLY A C 1
ATOM 1988 O O . GLY A 1 270 ? 9.280 9.441 -34.746 1.000 18.427 270 GLY A O 1
ATOM 1989 N N . GLN A 1 271 ? 10.522 7.764 -33.973 1.000 15.882 271 GLN A N 1
ATOM 1990 C CA . GLN A 1 271 ? 11.613 8.018 -34.890 1.000 17.560 271 GLN A CA 1
ATOM 1991 C C . GLN A 1 271 ? 11.512 7.046 -36.066 1.000 20.260 271 GLN A C 1
ATOM 1992 O O . GLN A 1 271 ? 10.932 5.966 -35.984 1.000 20.102 271 GLN A O 1
ATOM 1998 N N . ASN A 1 272 ? 12.097 7.453 -37.175 1.000 22.683 272 ASN A N 1
ATOM 1999 C CA . ASN A 1 272 ? 12.140 6.610 -38.344 1.000 26.826 272 ASN A CA 1
ATOM 2000 C C . ASN A 1 272 ? 13.461 5.849 -38.325 1.000 20.487 272 ASN A C 1
ATOM 2001 O O . ASN A 1 272 ? 14.499 6.408 -38.655 1.000 23.001 272 ASN A O 1
ATOM 2006 N N . VAL A 1 273 ? 13.441 4.600 -37.898 1.000 20.459 273 VAL A N 1
ATOM 2007 C CA . VAL A 1 273 ? 14.687 3.901 -37.641 1.000 21.747 273 VAL A CA 1
ATOM 2008 C C . VAL A 1 273 ? 15.468 3.667 -38.930 1.000 23.420 273 VAL A C 1
ATOM 2009 O O . VAL A 1 273 ? 16.673 3.512 -38.903 1.000 21.619 273 VAL A O 1
ATOM 2013 N N . ASN A 1 274 ? 14.772 3.643 -40.068 1.000 26.013 274 ASN A N 1
ATOM 2014 C CA . ASN A 1 274 ? 15.444 3.423 -41.334 1.000 27.115 274 ASN A CA 1
ATOM 2015 C C . ASN A 1 274 ? 16.330 4.603 -41.723 1.000 27.208 274 ASN A C 1
ATOM 2016 O O . ASN A 1 274 ? 17.227 4.450 -42.558 1.000 30.498 274 ASN A O 1
ATOM 2021 N N . THR A 1 275 ? 16.071 5.782 -41.161 1.000 25.633 275 THR A N 1
ATOM 2022 C CA . THR A 1 275 ? 16.834 6.972 -41.477 1.000 28.478 275 THR A CA 1
ATOM 2023 C C . THR A 1 275 ? 17.886 7.247 -40.403 1.000 27.441 275 THR A C 1
ATOM 2024 O O . THR A 1 275 ? 18.582 8.258 -40.462 1.000 31.220 275 THR A O 1
ATOM 2028 N N . MET A 1 276 ? 17.987 6.359 -39.404 1.000 21.647 276 MET A N 1
ATOM 2029 C CA . MET A 1 276 ? 18.958 6.533 -38.329 1.000 18.216 276 MET A CA 1
ATOM 2030 C C . MET A 1 276 ? 20.202 5.700 -38.628 1.000 17.737 276 MET A C 1
ATOM 2031 O O . MET A 1 276 ? 20.132 4.774 -39.456 1.000 20.883 276 MET A O 1
ATOM 2036 N N . VAL A 1 277 ? 21.319 6.044 -37.970 1.000 15.256 277 VAL A N 1
ATOM 2037 C CA . VAL A 1 277 ? 22.571 5.331 -38.119 1.000 16.799 277 VAL A CA 1
ATOM 2038 C C . VAL A 1 277 ? 22.856 4.588 -36.814 1.000 15.653 277 VAL A C 1
ATOM 2039 O O . VAL A 1 277 ? 22.649 5.131 -35.734 1.000 15.307 277 VAL A O 1
ATOM 2043 N N . ASP A 1 278 ? 23.331 3.344 -36.905 1.000 14.690 278 ASP A N 1
ATOM 2044 C CA . ASP A 1 278 ? 23.769 2.638 -35.709 1.000 14.585 278 ASP A CA 1
ATOM 2045 C C . ASP A 1 278 ? 25.104 3.190 -35.227 1.000 15.190 278 ASP A C 1
ATOM 2046 O O . ASP A 1 278 ? 26.115 3.026 -35.931 1.000 15.794 278 ASP A O 1
ATOM 2051 N N . CYS A 1 279 ? 25.085 3.810 -34.016 1.000 13.370 279 CYS A N 1
ATOM 2052 C CA . CYS A 1 279 ? 26.292 4.288 -33.371 1.000 14.342 279 CYS A CA 1
ATOM 2053 C C . CYS A 1 279 ? 26.461 3.652 -32.003 1.000 13.632 279 CYS A C 1
ATOM 2054 O O . CYS A 1 279 ? 27.035 4.247 -31.103 1.000 13.275 279 CYS A O 1
ATOM 2057 N N . SER A 1 280 ? 26.102 2.364 -31.893 1.000 12.031 280 SER A N 1
ATOM 2058 C CA . SER A 1 280 ? 26.219 1.664 -30.616 1.000 11.897 280 SER A CA 1
ATOM 2059 C C . SER A 1 280 ? 27.657 1.605 -30.093 1.000 11.030 280 SER A C 1
ATOM 2060 O O . SER A 1 280 ? 27.848 1.477 -28.872 1.000 12.149 280 SER A O 1
ATOM 2063 N N . ASP A 1 281 ? 28.645 1.672 -30.990 1.000 12.628 281 ASP A N 1
ATOM 2064 C CA . ASP A 1 281 ? 30.035 1.573 -30.561 1.000 14.099 281 ASP A CA 1
ATOM 2065 C C . ASP A 1 281 ? 30.540 2.778 -29.777 1.000 14.857 281 ASP A C 1
ATOM 2066 O O . ASP A 1 281 ? 31.615 2.707 -29.226 1.000 14.416 281 ASP A O 1
ATOM 2071 N N . VAL A 1 282 ? 29.774 3.853 -29.657 1.000 13.918 282 VAL A N 1
ATOM 2072 C CA . VAL A 1 282 ? 30.245 4.992 -28.879 1.000 14.106 282 VAL A CA 1
ATOM 2073 C C . VAL A 1 282 ? 29.881 4.836 -27.397 1.000 14.080 282 VAL A C 1
ATOM 2074 O O . VAL A 1 282 ? 30.367 5.592 -26.572 1.000 13.796 282 VAL A O 1
ATOM 2078 N N . ILE A 1 283 ? 29.014 3.882 -27.053 1.000 13.334 283 ILE A N 1
ATOM 2079 C CA . ILE A 1 283 ? 28.626 3.685 -25.665 1.000 12.379 283 ILE A CA 1
ATOM 2080 C C . ILE A 1 283 ? 29.741 2.983 -24.916 1.000 12.972 283 ILE A C 1
ATOM 2081 O O . ILE A 1 283 ? 30.255 1.964 -25.365 1.000 12.821 283 ILE A O 1
ATOM 2086 N N . PRO A 1 284 ? 30.140 3.485 -23.732 1.000 14.575 284 PRO A N 1
ATOM 2087 C CA . PRO A 1 284 ? 31.166 2.802 -22.936 1.000 14.527 284 PRO A CA 1
ATOM 2088 C C . PRO A 1 284 ? 30.775 1.355 -22.639 1.000 15.753 284 PRO A C 1
ATOM 2089 O O . PRO A 1 284 ? 29.588 1.031 -22.488 1.000 15.319 284 PRO A O 1
ATOM 2093 N N . GLU A 1 285 ? 31.793 0.494 -22.516 1.000 16.726 285 GLU A N 1
ATOM 2094 C CA . GLU A 1 285 ? 31.549 -0.871 -22.092 1.000 17.075 285 GLU A CA 1
ATOM 2095 C C . GLU A 1 285 ? 31.343 -0.914 -20.585 1.000 15.557 285 GLU A C 1
ATOM 2096 O O . GLU A 1 285 ? 32.219 -0.491 -19.845 1.000 16.478 285 GLU A O 1
ATOM 2102 N N . PRO A 1 286 ? 30.174 -1.377 -20.089 1.000 13.919 286 PRO A N 1
ATOM 2103 C CA . PRO A 1 286 ? 29.921 -1.414 -18.645 1.000 14.269 286 PRO A CA 1
ATOM 2104 C C . PRO A 1 286 ? 30.758 -2.458 -17.923 1.000 16.312 286 PRO A C 1
ATOM 2105 O O . PRO A 1 286 ? 31.112 -3.486 -18.517 1.000 16.172 286 PRO A O 1
ATOM 2109 N N . ALA A 1 287 ? 31.015 -2.187 -16.641 1.000 14.889 287 ALA A N 1
ATOM 2110 C CA . ALA A 1 287 ? 31.627 -3.163 -15.743 1.000 16.642 287 ALA A CA 1
ATOM 2111 C C . ALA A 1 287 ? 30.640 -4.296 -15.496 1.000 17.961 287 ALA A C 1
ATOM 2112 O O 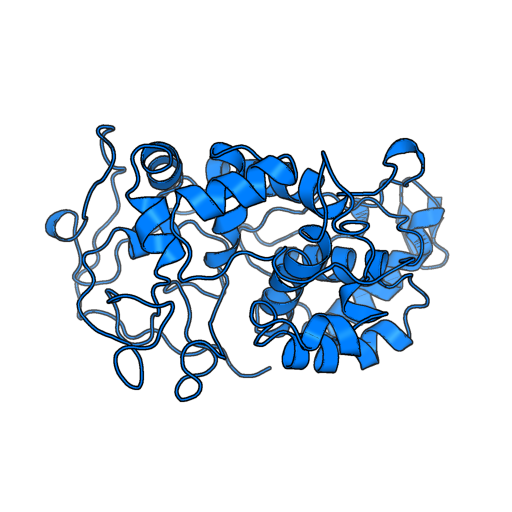. ALA A 1 287 ? 29.422 -4.084 -15.467 1.000 15.973 287 ALA A O 1
ATOM 2114 N N . PRO A 1 288 ? 31.127 -5.548 -15.378 1.000 18.330 288 PRO A N 1
ATOM 2115 C CA . PRO A 1 288 ? 30.262 -6.695 -15.137 1.000 20.125 288 PRO A CA 1
ATOM 2116 C C . PRO A 1 288 ? 29.763 -6.780 -13.701 1.000 19.094 288 PRO A C 1
ATOM 2117 O O . PRO A 1 288 ? 30.371 -6.213 -12.814 1.000 20.297 288 PRO A O 1
ATOM 2121 N N . PHE A 1 289 ? 28.596 -7.408 -13.552 1.000 21.576 289 PHE A N 1
ATOM 2122 C CA . PHE A 1 289 ? 28.065 -7.769 -12.251 1.000 23.510 289 PHE A CA 1
ATOM 2123 C C . PHE A 1 289 ? 27.439 -9.142 -12.416 1.000 25.328 289 PHE A C 1
ATOM 2124 O O . PHE A 1 289 ? 26.405 -9.263 -13.067 1.000 29.295 289 PHE A O 1
ATOM 2132 N N . ALA A 1 290 ? 28.092 -10.150 -11.845 1.000 28.716 290 ALA A N 1
ATOM 2133 C CA . ALA A 1 290 ? 27.632 -11.524 -11.949 1.000 37.176 290 ALA A CA 1
ATOM 2134 C C . ALA A 1 290 ? 26.950 -11.920 -10.644 1.000 43.813 290 ALA A C 1
ATOM 2135 O O . ALA A 1 290 ? 25.719 -11.889 -10.593 1.000 38.935 290 ALA A O 1
ATOM 2137 N N . GLY A 1 291 ? 27.788 -12.220 -9.620 1.000 41.720 291 GLY A N 1
ATOM 2138 C CA . GLY A 1 291 ? 27.433 -13.015 -8.440 1.000 27.506 291 GLY A CA 1
ATOM 2139 C C . GLY A 1 291 ? 25.977 -12.814 -8.101 1.000 25.357 291 GLY A C 1
ATOM 2140 O O . GLY A 1 291 ? 25.317 -11.953 -8.700 1.000 28.580 291 GLY A O 1
ATOM 2141 N N . PRO A 1 292 ? 25.403 -13.584 -7.162 1.000 19.719 292 PRO A N 1
ATOM 2142 C CA . PRO A 1 292 ? 23.978 -13.452 -6.882 1.000 17.392 292 PRO A CA 1
ATOM 2143 C C . PRO A 1 292 ? 23.697 -12.246 -5.994 1.000 18.190 292 PRO A C 1
ATOM 2144 O O . PRO A 1 292 ? 24.603 -11.668 -5.393 1.000 18.818 292 PRO A O 1
ATOM 2148 N N . ILE A 1 293 ? 22.415 -11.942 -5.863 1.000 15.774 293 ILE A N 1
ATOM 2149 C CA . ILE A 1 293 ? 21.973 -11.039 -4.816 1.000 15.428 293 ILE A CA 1
ATOM 2150 C C . ILE A 1 293 ? 21.811 -11.842 -3.533 1.000 16.314 293 ILE A C 1
ATOM 2151 O O . ILE A 1 293 ? 21.782 -13.074 -3.567 1.000 14.827 293 ILE A O 1
ATOM 2156 N N . LYS A 1 294 ? 21.633 -11.094 -2.430 1.000 16.529 294 LYS A N 1
ATOM 2157 C CA . LYS A 1 294 ? 21.366 -11.683 -1.135 1.000 16.581 294 LYS A CA 1
ATOM 2158 C C . LYS A 1 294 ? 20.260 -10.901 -0.451 1.000 14.865 294 LYS A C 1
ATOM 2159 O O . LYS A 1 294 ? 19.979 -9.746 -0.809 1.000 14.727 294 LYS A O 1
ATOM 2165 N N . PHE A 1 295 ? 19.629 -11.530 0.535 1.000 15.431 295 PHE A N 1
ATOM 2166 C CA . PHE A 1 295 ? 18.718 -10.797 1.390 1.000 14.910 295 PHE A CA 1
ATOM 2167 C C . PHE A 1 295 ? 19.486 -9.709 2.130 1.000 15.677 295 PHE A C 1
ATOM 2168 O O . PHE A 1 295 ? 20.601 -9.891 2.598 1.000 16.176 295 PHE A O 1
ATOM 2176 N N . PRO A 1 296 ? 18.861 -8.545 2.394 1.000 14.687 296 PRO A N 1
ATOM 2177 C CA . PRO A 1 296 ? 19.413 -7.643 3.397 1.000 16.785 296 PRO A CA 1
ATOM 2178 C C . PRO A 1 296 ? 19.525 -8.384 4.728 1.000 13.941 296 PRO A C 1
ATOM 2179 O O . PRO A 1 296 ? 18.727 -9.265 5.030 1.000 14.584 296 PRO A O 1
ATOM 2183 N N . ALA A 1 297 ? 20.505 -7.977 5.522 1.000 15.025 297 ALA A N 1
ATOM 2184 C CA . ALA A 1 297 ? 20.752 -8.679 6.774 1.000 16.997 297 ALA A CA 1
ATOM 2185 C C . ALA A 1 297 ? 19.488 -8.655 7.623 1.000 18.079 297 ALA A C 1
ATOM 2186 O O . ALA A 1 297 ? 18.776 -7.640 7.639 1.000 18.040 297 ALA A O 1
ATOM 2188 N N . SER A 1 298 ? 19.219 -9.823 8.228 1.000 18.715 298 SER A N 1
ATOM 2189 C CA . SER A 1 298 ? 18.117 -10.119 9.135 1.000 19.541 298 SER A CA 1
ATOM 2190 C C . SER A 1 298 ? 16.883 -10.660 8.428 1.000 19.299 298 SER A C 1
ATOM 2191 O O . SER A 1 298 ? 16.060 -11.258 9.096 1.000 20.807 298 SER A O 1
ATOM 2194 N N . PHE A 1 299 ? 16.746 -10.492 7.097 1.000 17.497 299 PHE A N 1
ATOM 2195 C CA . PHE A 1 299 ? 15.552 -10.929 6.406 1.000 16.771 299 PHE A CA 1
ATOM 2196 C C . PHE A 1 299 ? 15.663 -12.357 5.878 1.000 17.404 299 PHE A C 1
ATOM 2197 O O . PHE A 1 299 ? 16.737 -12.892 5.734 1.000 20.243 299 PHE A O 1
ATOM 2205 N N . SER A 1 300 ? 14.520 -12.944 5.548 1.000 20.036 300 SER A N 1
ATOM 2206 C CA . SER A 1 300 ? 14.467 -14.304 5.042 1.000 20.606 300 SER A CA 1
ATOM 2207 C C . SER A 1 300 ? 13.190 -14.498 4.235 1.000 19.652 300 SER A C 1
ATOM 2208 O O . SER A 1 300 ? 12.398 -13.570 4.067 1.000 19.138 300 SER A O 1
ATOM 2211 N N . MET A 1 301 ? 12.990 -15.715 3.720 1.000 18.469 301 MET A N 1
ATOM 2212 C CA . MET A 1 301 ? 11.795 -16.051 2.970 1.000 21.922 301 MET A CA 1
ATOM 2213 C C . MET A 1 301 ? 10.525 -15.755 3.780 1.000 17.957 301 MET A C 1
ATOM 2214 O O . MET A 1 301 ? 9.494 -15.438 3.201 1.000 19.903 301 MET A O 1
ATOM 2219 N N . ALA A 1 302 ? 10.603 -15.824 5.115 1.000 20.511 302 ALA A N 1
ATOM 2220 C CA . ALA A 1 302 ? 9.448 -15.505 5.942 1.000 20.592 302 ALA A CA 1
ATOM 2221 C C . ALA A 1 302 ? 8.921 -14.099 5.686 1.000 21.110 302 ALA A C 1
ATOM 2222 O O . ALA A 1 302 ? 7.746 -13.831 5.882 1.000 25.572 302 ALA A O 1
ATOM 2224 N N . ASP A 1 303 ? 9.796 -13.201 5.238 1.000 19.689 303 ASP A N 1
ATOM 2225 C CA . ASP A 1 303 ? 9.460 -11.802 5.060 1.000 18.019 303 ASP A CA 1
ATOM 2226 C C . ASP A 1 303 ? 9.042 -11.522 3.620 1.000 18.417 303 ASP A C 1
ATOM 2227 O O . ASP A 1 303 ? 8.642 -10.408 3.315 1.000 17.721 303 ASP A O 1
ATOM 2232 N N . VAL A 1 304 ? 9.175 -12.517 2.744 1.000 18.780 304 VAL A N 1
ATOM 2233 C CA . VAL A 1 304 ? 8.790 -12.323 1.351 1.000 16.168 304 VAL A CA 1
ATOM 2234 C C . VAL A 1 304 ? 7.293 -12.521 1.196 1.000 17.535 304 VAL A C 1
ATOM 2235 O O . VAL A 1 304 ? 6.760 -13.546 1.621 1.000 22.046 304 VAL A O 1
ATOM 2239 N N . GLU A 1 305 ? 6.623 -11.574 0.542 1.000 16.025 305 GLU A N 1
ATOM 2240 C CA . GLU A 1 305 ? 5.210 -11.647 0.205 1.000 16.604 305 GLU A CA 1
ATOM 2241 C C . GLU A 1 305 ? 5.063 -12.155 -1.230 1.000 16.542 305 GLU A C 1
ATOM 2242 O O . GLU A 1 305 ? 4.807 -11.391 -2.154 1.000 15.571 305 GLU A O 1
ATOM 2248 N N . GLN A 1 306 ? 5.194 -13.483 -1.393 1.000 17.199 306 GLN A N 1
ATOM 2249 C CA . GLN A 1 306 ? 5.300 -14.092 -2.714 1.000 17.371 306 GLN A CA 1
ATOM 2250 C C . GLN A 1 306 ? 3.950 -14.046 -3.435 1.000 16.925 306 GLN A C 1
ATOM 2251 O O . GLN A 1 306 ? 2.894 -14.427 -2.900 1.000 16.709 306 GLN A O 1
ATOM 2257 N N . ALA A 1 307 ? 4.012 -13.538 -4.674 1.000 14.140 307 ALA A N 1
ATOM 2258 C CA . ALA A 1 307 ? 2.847 -13.161 -5.466 1.000 14.669 307 ALA A CA 1
ATOM 2259 C C . ALA A 1 307 ? 2.650 -14.043 -6.694 1.000 13.774 307 ALA A C 1
ATOM 2260 O O . ALA A 1 307 ? 1.684 -13.839 -7.429 1.000 14.018 307 ALA A O 1
ATOM 2262 N N . CYS A 1 308 ? 3.567 -15.001 -6.877 1.000 14.900 308 CYS A N 1
ATOM 2263 C CA . CYS A 1 308 ? 3.590 -15.879 -8.037 1.000 18.134 308 CYS A CA 1
ATOM 2264 C C . CYS A 1 308 ? 3.728 -17.319 -7.555 1.000 16.771 308 CYS A C 1
ATOM 2265 O O . CYS A 1 308 ? 4.430 -17.580 -6.600 1.000 15.809 308 CYS A O 1
ATOM 2268 N N . ALA A 1 309 ? 3.047 -18.250 -8.212 1.000 15.362 309 ALA A N 1
ATOM 2269 C CA . ALA A 1 309 ? 3.078 -19.641 -7.784 1.000 18.253 309 ALA A CA 1
ATOM 2270 C C . ALA A 1 309 ? 4.405 -20.349 -8.089 1.000 19.017 309 ALA A C 1
ATOM 2271 O O . ALA A 1 309 ? 4.709 -21.390 -7.505 1.000 20.736 309 ALA A O 1
ATOM 2273 N N . SER A 1 310 ? 5.228 -19.832 -8.993 1.000 19.024 310 SER A N 1
ATOM 2274 C CA . SER A 1 310 ? 6.521 -20.448 -9.242 1.000 19.539 310 SER A CA 1
ATOM 2275 C C . SER A 1 310 ? 7.379 -20.463 -7.982 1.000 19.981 310 SER A C 1
ATOM 2276 O O . SER A 1 310 ? 7.386 -19.514 -7.211 1.000 19.585 310 SER A O 1
ATOM 2279 N N . THR A 1 311 ? 8.132 -21.550 -7.803 1.000 21.078 311 THR A N 1
ATOM 2280 C CA . THR A 1 311 ? 9.087 -21.659 -6.726 1.000 22.111 311 THR A CA 1
ATOM 2281 C C . THR A 1 311 ? 9.950 -20.401 -6.704 1.000 20.197 311 THR A C 1
ATOM 2282 O O . THR A 1 311 ? 10.578 -20.017 -7.705 1.000 18.055 311 THR A O 1
ATOM 2286 N N . PHE A 1 312 ? 10.057 -19.818 -5.522 1.000 18.559 312 PHE A N 1
ATOM 2287 C CA . PHE A 1 312 ? 10.895 -18.638 -5.374 1.000 16.206 312 PHE A CA 1
ATOM 2288 C C . PHE A 1 312 ? 12.362 -19.011 -5.525 1.000 16.797 312 PHE A C 1
ATOM 2289 O O . PHE A 1 312 ? 12.800 -20.080 -5.099 1.000 19.582 312 PHE A O 1
ATOM 2297 N N . PRO A 1 313 ? 13.202 -18.157 -6.133 1.000 17.303 313 PRO A N 1
ATOM 2298 C CA . PRO A 1 313 ? 14.636 -18.419 -6.200 1.000 17.588 313 PRO A CA 1
ATOM 2299 C C . PRO A 1 313 ? 15.279 -18.559 -4.817 1.000 16.866 313 PRO A C 1
ATOM 2300 O O . PRO A 1 313 ? 14.871 -17.942 -3.839 1.000 18.437 313 PRO A O 1
ATOM 2304 N N . GLN A 1 314 ? 16.270 -19.432 -4.737 1.000 18.818 314 GLN A N 1
ATOM 2305 C CA . GLN A 1 314 ? 17.044 -19.591 -3.510 1.000 22.902 314 GLN A CA 1
ATOM 2306 C C . GLN A 1 314 ? 18.045 -18.451 -3.373 1.000 20.519 314 GLN A C 1
ATOM 2307 O O . GLN A 1 314 ? 18.860 -18.244 -4.264 1.000 19.976 314 GLN A O 1
ATOM 2313 N N . ILE A 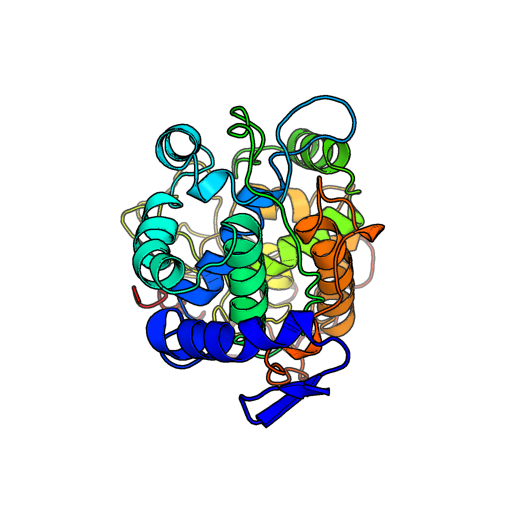1 315 ? 17.997 -17.729 -2.248 1.000 17.117 315 ILE A N 1
ATOM 2314 C CA . ILE A 1 315 ? 18.785 -16.530 -2.045 1.000 16.398 315 ILE A CA 1
ATOM 2315 C C . ILE A 1 315 ? 19.376 -16.609 -0.641 1.000 15.584 315 ILE A C 1
ATOM 2316 O O . ILE A 1 315 ? 18.637 -16.879 0.304 1.000 16.908 315 ILE A O 1
ATOM 2321 N N . GLN A 1 316 ? 20.666 -16.313 -0.537 1.000 15.230 316 GLN A N 1
ATOM 2322 C CA . GLN A 1 316 ? 21.391 -16.421 0.726 1.000 14.779 316 GLN A CA 1
ATOM 2323 C C . GLN A 1 316 ? 20.902 -15.372 1.730 1.000 15.701 316 GLN A C 1
ATOM 2324 O O . GLN A 1 316 ? 20.695 -14.205 1.371 1.000 15.185 316 GLN A O 1
ATOM 2330 N N . THR A 1 317 ? 20.725 -15.800 3.000 1.000 16.473 317 THR A N 1
ATOM 2331 C CA . THR A 1 317 ? 20.427 -14.892 4.103 1.000 16.655 317 THR A CA 1
ATOM 2332 C C . THR A 1 317 ? 21.748 -14.493 4.775 1.000 18.029 317 THR A C 1
ATOM 2333 O O . THR A 1 317 ? 22.790 -15.148 4.621 1.000 17.226 317 THR A O 1
ATOM 2337 N N . VAL A 1 318 ? 21.721 -13.336 5.440 1.000 17.057 318 VAL A N 1
ATOM 2338 C CA . VAL A 1 318 ? 22.881 -12.699 6.016 1.000 16.189 318 VAL A CA 1
ATOM 2339 C C . VAL A 1 318 ? 22.553 -12.364 7.470 1.000 18.070 318 VAL A C 1
ATOM 2340 O O . VAL A 1 318 ? 21.532 -11.737 7.752 1.000 18.315 318 VAL A O 1
ATOM 2344 N N . ALA A 1 319 ? 23.381 -12.846 8.397 1.000 17.392 319 ALA A N 1
ATOM 2345 C CA . ALA A 1 319 ? 23.133 -12.612 9.819 1.000 18.332 319 ALA A CA 1
ATOM 2346 C C . ALA A 1 319 ? 23.615 -11.213 10.191 1.000 18.341 319 ALA A C 1
ATOM 2347 O O . ALA A 1 319 ? 24.725 -10.827 9.871 1.000 20.047 319 ALA A O 1
ATOM 2349 N N . GLY A 1 320 ? 22.783 -10.476 10.925 1.000 18.855 320 GLY A N 1
ATOM 2350 C CA . GLY A 1 320 ? 23.186 -9.175 11.417 1.000 19.546 320 GLY A CA 1
ATOM 2351 C C . GLY A 1 320 ? 21.979 -8.255 11.525 1.000 17.249 320 GLY A C 1
ATOM 2352 O O . GLY A 1 320 ? 20.875 -8.691 11.250 1.000 18.881 320 GLY A O 1
ATOM 2353 N N . PRO A 1 321 ? 22.183 -7.005 12.004 1.000 20.256 321 PRO A N 1
ATOM 2354 C CA . PRO A 1 321 ? 21.084 -6.051 12.150 1.000 22.631 321 PRO A CA 1
ATOM 2355 C C . PRO A 1 321 ? 20.579 -5.604 10.775 1.000 22.230 321 PRO A C 1
ATOM 2356 O O . PRO A 1 321 ? 21.351 -5.563 9.816 1.000 22.544 321 PRO A O 1
ATOM 2360 N N . ALA A 1 322 ? 19.279 -5.310 10.659 1.000 22.607 322 ALA A N 1
ATOM 2361 C CA . ALA A 1 322 ? 18.777 -4.730 9.411 1.000 24.273 322 ALA A CA 1
ATOM 2362 C C . ALA A 1 322 ? 19.615 -3.509 9.029 1.000 24.294 322 ALA A C 1
ATOM 2363 O O . ALA A 1 322 ? 19.937 -2.680 9.873 1.000 24.082 322 ALA A O 1
ATOM 2365 N N . PRO A 1 323 ? 20.034 -3.376 7.752 1.000 21.696 323 PRO A N 1
ATOM 2366 C CA . PRO A 1 323 ? 20.863 -2.257 7.332 1.000 21.522 323 PRO A CA 1
ATOM 2367 C C . PRO A 1 323 ? 20.066 -0.976 7.115 1.000 20.207 323 PRO A C 1
ATOM 2368 O O . PRO A 1 323 ? 18.883 -1.025 6.832 1.000 22.470 323 PRO A O 1
ATOM 2372 N N . THR A 1 324 ? 20.759 0.152 7.208 1.000 20.338 324 THR A N 1
ATOM 2373 C CA . THR A 1 324 ? 20.240 1.457 6.804 1.000 19.471 324 THR A CA 1
ATOM 2374 C C . THR A 1 324 ? 20.843 1.806 5.443 1.000 19.333 324 THR A C 1
ATOM 2375 O O . THR A 1 324 ? 22.054 1.791 5.251 1.000 20.547 324 THR A O 1
ATOM 2379 N N . VAL A 1 325 ? 19.990 2.219 4.519 1.000 16.365 325 VAL A N 1
ATOM 2380 C CA . VAL A 1 325 ? 20.449 2.625 3.200 1.000 16.477 325 VAL A CA 1
ATOM 2381 C C . VAL A 1 325 ? 20.843 4.104 3.216 1.000 16.096 325 VAL A C 1
ATOM 2382 O O . VAL A 1 325 ? 20.044 4.960 3.574 1.000 18.012 325 VAL A O 1
ATOM 2386 N N . ALA A 1 326 ? 22.052 4.409 2.732 1.000 16.560 326 ALA A N 1
ATOM 2387 C CA . ALA A 1 326 ? 22.522 5.780 2.667 1.000 16.500 326 ALA A CA 1
ATOM 2388 C C . ALA A 1 326 ? 21.855 6.532 1.515 1.000 18.018 326 ALA A C 1
ATOM 2389 O O . ALA A 1 326 ? 21.656 5.970 0.432 1.000 17.335 326 ALA A O 1
ATOM 2391 N N . PRO A 1 327 ? 21.609 7.853 1.627 1.000 18.770 327 PRO A N 1
ATOM 2392 C CA . PRO A 1 327 ? 21.138 8.627 0.482 1.000 19.163 327 PRO A CA 1
ATOM 2393 C C . PRO A 1 327 ? 22.197 8.738 -0.607 1.000 19.795 327 PRO A C 1
ATOM 2394 O O . PRO A 1 327 ? 23.386 8.588 -0.348 1.000 24.419 327 PRO A O 1
ATOM 2398 N N . VAL A 1 328 ? 21.751 9.005 -1.829 1.000 19.587 328 VAL A N 1
ATOM 2399 C CA . VAL A 1 328 ? 22.667 9.285 -2.920 1.000 22.193 328 VAL A CA 1
ATOM 2400 C C . VAL A 1 328 ? 23.184 10.700 -2.724 1.000 27.791 328 VAL A C 1
ATOM 2401 O O . VAL A 1 328 ? 22.371 11.612 -2.653 1.000 30.449 328 VAL A O 1
ATOM 2405 N N . PRO A 1 329 ? 24.519 10.906 -2.766 1.000 37.635 329 PRO A N 1
ATOM 2406 C CA . PRO A 1 329 ? 25.097 12.252 -2.788 1.000 41.988 329 PRO A CA 1
ATOM 2407 C C . PRO A 1 329 ? 24.593 13.150 -3.927 1.000 48.949 329 PRO A C 1
ATOM 2408 O O . PRO A 1 329 ? 24.478 12.739 -5.089 1.000 40.321 329 PRO A O 1
ATOM 2412 N N . GLY A 1 330 ? 24.290 14.405 -3.580 1.000 51.875 330 GLY A N 1
ATOM 2413 C CA . GLY A 1 330 ? 23.565 15.308 -4.460 1.000 44.660 330 GLY A CA 1
ATOM 2414 C C . GLY A 1 330 ? 24.155 15.406 -5.869 1.000 46.878 330 GLY A C 1
ATOM 2415 O O . GLY A 1 330 ? 23.404 15.594 -6.819 1.000 44.380 330 GLY A O 1
ATOM 2416 N N . SER A 1 331 ? 25.493 15.317 -6.012 1.000 44.968 331 SER A N 1
ATOM 2417 C CA . SER A 1 331 ? 26.115 15.314 -7.329 1.000 45.194 331 SER A CA 1
ATOM 2418 C C . SER A 1 331 ? 27.312 14.337 -7.408 1.000 41.090 331 SER A C 1
ATOM 2419 O O . SER A 1 331 ? 27.531 13.567 -6.411 1.000 39.199 331 SER A O 1
#

Foldseek 3Di:
DQQPVRDDDDDNVLSLVLVLLVLCCVQQVV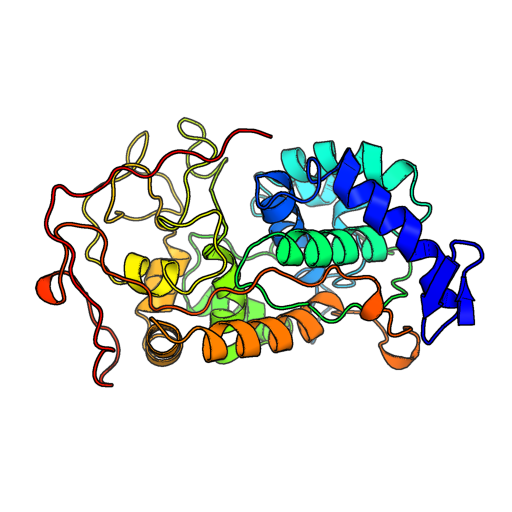NLALFDLLLLLQVLLLVQQLQAFPPDRQFLGLQLLCQVVVVVVCPAPQCPPNVVNSVSCVVSVVVRPAANSLSSLQSNQQSQLSFALADLAWRWADRHHTDHHGDYDSDDALLDAPVSVQVSVVRLPDHLLLSLLQCLSLLQDADCPQDVQQGQQHQFQCNRHSALRSLQQLQFDFDAAQGPGDGRQFDGGNAHSHTHGNNSNNQCADPRRVVSSQVRAQVSVVSNVSNNVSSNDNSQRSHDSVPIDTNSVSHDRHHYDHDTDADFEPDDPVRGNRRDPPDGDDHHHHHDDGDHRDGGPPD

Nearest PDB structures (foldseek):
  8qwt-assembly1_A  TM=1.003E+00  e=4.886E-67  Cyathus striatus
  3fjw-assembly2_B  TM=9.805E-01  e=1.845E-44  Pleurotus eryngii
  5fnb-assembly1_A  TM=9.771E-01  e=1.590E-43  Pleurotus eryngii
  5fne-assembly1_A  TM=9.758E-01  e=2.533E-43  Pleurotus eryngii
  4fcn-assembly1_A  TM=9.811E-01  e=1.293E-42  Pleurotus eryngii